Protein AF-A0A182MM08-F1 (afdb_monomer_lite)

Radius of gyration: 37.3 Å; chains: 1; bounding box: 111×49×98 Å

InterPro domains:
  IPR006769 Calcium uniporter protein, C-terminal [PF04678] (20-169)
  IPR039055 MCU family [PTHR13462] (3-186)

pLDDT: mean 74.37, std 12.01, range [38.47, 91.56]

Foldseek 3Di:
DDDPHDDDDDDDDDDPDDDPVNVVVVVVVVVVVVVVCVVVVVLVVLVVVLVVLVVLLVVLVVVLVVVVVLVVVVVVVVVVVVVVVVVVLVVVVVVVVVVLVVCCPPPDDPVVVVVVVVCVVVVNVVVVVVCCVVVVPDDDDPVVVVVVVVVVVVVSCVVVVHDVVSSVVSVVSSVLSVVVSCQSPPPVDVSHDRPDRPPPPDPPVNVVVVVVVVVVVVVVVVVVVVVVVVVVPPPDD

Sequence (237 aa):
LHLNDRQYYVKPPKREKITSEEITRLGDVQALVAQLYEALHVGEHQIQKERELNGKLEQLNEKLGPLEAKKNELDQKAARKTNALTWVGLGLMSVQFGVLARLTWWEYSWDIMEPVTYFVTYGTAMAAYAYFVLTKQEYLLPDVKDRQHLITLHKAAKKAGVNLAEYNDIKRQIAEIEHDLRRLRDPLYMHLPAPPPKTKTFSASEIAFAKKQQHKAQQLEMQTVVDSAGGTLKSKH

Organism: NCBI:txid139723

Structure (mmCIF, N/CA/C/O backbone):
data_AF-A0A182MM08-F1
#
_entry.id   AF-A0A182MM08-F1
#
loop_
_atom_site.group_PDB
_atom_site.id
_atom_site.type_symbol
_atom_site.label_atom_id
_atom_site.label_alt_id
_atom_site.label_comp_id
_atom_site.label_asym_id
_atom_site.label_entity_id
_atom_site.label_seq_id
_atom_site.pdbx_PDB_ins_code
_atom_site.Cartn_x
_atom_site.Cartn_y
_atom_site.Cartn_z
_atom_site.occupancy
_atom_site.B_iso_or_equiv
_atom_site.auth_seq_id
_atom_site.auth_comp_id
_atom_site.auth_asym_id
_atom_site.auth_atom_id
_atom_site.pdbx_PDB_model_num
ATOM 1 N N . LEU A 1 1 ? -14.675 26.595 52.981 1.00 72.50 1 LEU A N 1
ATOM 2 C CA . LEU A 1 1 ? -13.332 26.071 52.641 1.00 72.50 1 LEU A CA 1
ATOM 3 C C . LEU A 1 1 ? -12.361 26.528 53.720 1.00 72.50 1 LEU A C 1
ATOM 5 O O . LEU A 1 1 ? -12.383 27.712 54.036 1.00 72.50 1 LEU A O 1
ATOM 9 N N . HIS A 1 2 ? -11.563 25.624 54.284 1.00 77.88 2 HIS A N 1
ATOM 10 C CA . HIS A 1 2 ? -10.472 25.976 55.198 1.00 77.88 2 HIS A CA 1
ATOM 11 C C . HIS A 1 2 ? -9.146 25.804 54.464 1.00 77.88 2 HIS A C 1
ATOM 13 O O . HIS A 1 2 ? -8.893 24.726 53.930 1.00 77.88 2 HIS A O 1
ATOM 19 N N . LEU A 1 3 ? -8.334 26.859 54.410 1.00 72.56 3 LEU A N 1
ATOM 20 C CA . LEU A 1 3 ? -6.997 26.815 53.819 1.00 72.56 3 LEU A CA 1
ATOM 21 C C . LEU A 1 3 ? -6.026 27.558 54.739 1.00 72.56 3 LEU A C 1
ATOM 23 O O . LEU A 1 3 ? -6.279 28.724 55.040 1.00 72.56 3 LEU A O 1
ATOM 27 N N . ASN A 1 4 ? -4.949 26.882 55.163 1.00 62.38 4 ASN A N 1
ATOM 28 C CA . ASN A 1 4 ? -3.834 27.424 55.960 1.00 62.38 4 ASN A CA 1
ATOM 29 C C . ASN A 1 4 ? -4.287 28.415 57.054 1.00 62.38 4 ASN A C 1
ATOM 31 O O . ASN A 1 4 ? -3.865 29.567 57.066 1.00 62.38 4 ASN A O 1
ATOM 35 N N . ASP A 1 5 ? -5.211 27.971 57.914 1.00 78.44 5 ASP A N 1
ATOM 36 C CA . ASP A 1 5 ? -5.778 28.710 59.058 1.00 78.44 5 ASP A CA 1
ATOM 37 C C . ASP A 1 5 ? -6.762 29.857 58.754 1.00 78.44 5 ASP A C 1
ATOM 39 O O . ASP A 1 5 ? -7.165 30.593 59.657 1.00 78.44 5 ASP A O 1
ATOM 43 N N . ARG A 1 6 ? -7.243 29.995 57.508 1.00 65.38 6 ARG A N 1
ATOM 44 C CA . ARG A 1 6 ? -8.339 30.918 57.152 1.00 65.38 6 ARG A CA 1
ATOM 45 C C . ARG A 1 6 ? -9.609 30.182 56.731 1.00 65.38 6 ARG A C 1
ATOM 47 O O . ARG A 1 6 ? -9.599 29.337 55.831 1.00 65.38 6 ARG A O 1
ATOM 54 N N . GLN A 1 7 ? -10.726 30.551 57.359 1.00 84.62 7 GLN A N 1
ATOM 55 C CA . GLN A 1 7 ? -12.054 30.037 57.033 1.00 84.62 7 GLN A CA 1
ATOM 56 C C . GLN A 1 7 ? -12.739 30.935 55.999 1.00 84.62 7 GLN A C 1
ATOM 58 O O . GLN A 1 7 ? -13.179 32.043 56.298 1.00 84.62 7 GLN A O 1
ATOM 63 N N . TYR A 1 8 ? -12.866 30.440 54.770 1.00 81.25 8 TYR A N 1
ATOM 64 C CA . TYR A 1 8 ? -13.591 31.118 53.699 1.00 81.25 8 TYR A CA 1
ATOM 65 C C . TYR A 1 8 ? -15.035 30.612 53.638 1.00 81.25 8 TYR A C 1
ATOM 67 O O . TYR A 1 8 ? -15.287 29.427 53.365 1.00 81.25 8 TYR A O 1
ATOM 75 N N . TYR A 1 9 ? -15.987 31.521 53.865 1.00 83.00 9 TYR A N 1
ATOM 76 C CA . TYR A 1 9 ? -17.416 31.259 53.704 1.00 83.00 9 TYR A CA 1
ATOM 77 C C . TYR A 1 9 ? -17.817 31.449 52.238 1.00 83.00 9 TYR A C 1
ATOM 79 O O . TYR A 1 9 ? -18.093 32.555 51.777 1.00 83.00 9 TYR A O 1
ATOM 87 N N . VAL A 1 10 ? -17.807 30.355 51.481 1.00 84.62 10 VAL A N 1
ATOM 88 C CA . VAL A 1 10 ? -18.198 30.354 50.069 1.00 84.62 10 VAL A CA 1
ATOM 89 C C . VAL A 1 10 ? -19.711 30.157 49.996 1.00 84.62 10 VAL A C 1
ATOM 91 O O . VAL A 1 10 ? -20.210 29.115 50.415 1.00 84.62 10 VAL A O 1
ATOM 94 N N . LYS A 1 11 ? -20.446 31.147 49.474 1.00 79.94 11 LYS A N 1
ATOM 95 C CA . LYS A 1 11 ? -21.871 31.004 49.140 1.00 79.94 11 LYS A CA 1
ATOM 96 C C . LYS A 1 11 ? -21.988 30.464 47.711 1.00 79.94 11 LYS A C 1
ATOM 98 O O . LYS A 1 11 ? -21.703 31.217 46.780 1.00 79.94 11 LYS A O 1
ATOM 103 N N . PRO A 1 12 ? -22.374 29.195 47.505 1.00 81.56 12 PRO A N 1
ATOM 104 C CA . PRO A 1 12 ? -22.558 28.671 46.160 1.00 81.56 12 PRO A CA 1
ATOM 105 C C . PRO A 1 12 ? -23.719 29.388 45.441 1.00 81.56 12 PRO A C 1
ATOM 107 O O . PRO A 1 12 ? -24.690 29.792 46.091 1.00 81.56 12 PRO A O 1
ATOM 110 N N . PRO A 1 13 ? -23.640 29.555 44.107 1.00 83.06 13 PRO A N 1
ATOM 111 C CA . PRO A 1 13 ? -24.717 30.142 43.315 1.00 83.06 13 PRO A CA 1
ATOM 112 C C . PRO A 1 13 ? -25.987 29.284 43.403 1.00 83.06 13 PRO A C 1
ATOM 114 O O . PRO A 1 13 ? -25.920 28.054 43.472 1.00 83.06 13 PRO A O 1
ATOM 117 N N . LYS A 1 14 ? -27.156 29.936 43.404 1.00 73.69 14 LYS A N 1
ATOM 118 C CA . LYS A 1 14 ? -28.458 29.258 43.476 1.00 73.69 14 LYS A CA 1
ATOM 119 C C . LYS A 1 14 ? -28.681 28.459 42.188 1.00 73.69 14 LYS A C 1
ATOM 121 O O . LYS A 1 14 ? -28.888 29.049 41.135 1.00 73.69 14 LYS A O 1
ATOM 126 N N . ARG A 1 15 ? -28.618 27.130 42.280 1.00 70.81 15 ARG A N 1
ATOM 127 C CA . ARG A 1 15 ? -29.019 26.211 41.204 1.00 70.81 15 ARG A CA 1
ATOM 128 C C . ARG A 1 15 ? -30.547 26.104 41.179 1.00 70.81 15 ARG A C 1
ATOM 130 O O . ARG A 1 15 ? -31.172 26.216 42.237 1.00 70.81 15 ARG A O 1
ATOM 137 N N . GLU A 1 16 ? -31.138 25.906 40.002 1.00 75.38 16 GLU A N 1
ATOM 138 C CA . GLU A 1 16 ? -32.555 25.544 39.888 1.00 75.38 16 GLU A CA 1
ATOM 139 C C . GLU A 1 16 ? -32.840 24.324 40.770 1.00 75.38 16 GLU A C 1
ATOM 141 O O . GLU A 1 16 ? -32.056 23.374 40.828 1.00 75.38 16 GLU A O 1
ATOM 146 N N . LYS A 1 17 ? -33.926 24.393 41.540 1.00 67.25 17 LYS A N 1
ATOM 147 C CA . LYS A 1 17 ? -34.274 23.353 42.502 1.00 67.25 17 LYS A CA 1
ATOM 148 C C . LYS A 1 17 ? -35.053 22.269 41.772 1.00 67.25 17 LYS A C 1
ATOM 150 O O . LYS A 1 17 ? -36.265 22.377 41.637 1.00 67.25 17 LYS A O 1
ATOM 155 N N . ILE A 1 18 ? -34.346 21.239 41.325 1.00 72.12 18 ILE A N 1
ATOM 156 C CA . ILE A 1 18 ? -34.965 19.943 41.040 1.00 72.12 18 ILE A CA 1
ATOM 157 C C . ILE A 1 18 ? -35.633 19.485 42.343 1.00 72.12 18 ILE A C 1
ATOM 159 O O . ILE A 1 18 ? -35.052 19.645 43.427 1.00 72.12 18 ILE A O 1
ATOM 163 N N . THR A 1 19 ? -36.873 19.008 42.269 1.00 78.38 19 THR A N 1
ATOM 164 C CA . THR A 1 19 ? -37.620 18.618 43.470 1.00 78.38 19 THR A CA 1
ATOM 165 C C . THR A 1 19 ? -36.948 17.413 44.134 1.00 78.38 19 THR A C 1
ATOM 167 O O . THR A 1 19 ? -36.358 16.566 43.466 1.00 78.38 19 THR A O 1
ATOM 170 N N . SER A 1 20 ? -36.999 17.316 45.465 1.00 76.75 20 SER A N 1
ATOM 171 C CA . SER A 1 20 ? -36.364 16.205 46.192 1.00 76.75 20 SER A CA 1
ATOM 172 C C . SER A 1 20 ? -36.883 14.838 45.742 1.00 76.75 20 SER A C 1
ATOM 174 O O . SER A 1 20 ? -36.115 13.886 45.691 1.00 76.75 20 SER A O 1
ATOM 176 N N . GLU A 1 21 ? -38.158 14.759 45.357 1.00 80.12 21 GLU A N 1
ATOM 177 C C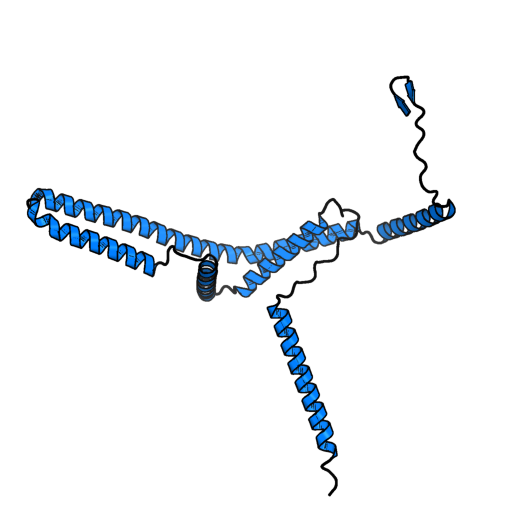A . GLU A 1 21 ? -38.776 13.541 44.825 1.00 80.12 21 GLU A CA 1
ATOM 178 C C . GLU A 1 21 ? -38.206 13.140 43.458 1.00 80.12 21 GLU A C 1
ATOM 180 O O . GLU A 1 21 ? -37.940 11.961 43.225 1.00 80.12 21 GLU A O 1
ATOM 185 N N . GLU A 1 22 ? -37.968 14.100 42.559 1.00 81.56 22 GLU A N 1
ATOM 186 C CA . GLU A 1 22 ? -37.311 13.843 41.270 1.00 81.56 22 GLU A CA 1
ATOM 187 C C . GLU A 1 22 ? -35.870 13.362 41.462 1.00 81.56 22 GLU A C 1
ATOM 189 O O . GLU A 1 22 ? -35.433 12.453 40.758 1.00 81.56 22 GLU A O 1
ATOM 194 N N . ILE A 1 23 ? -35.150 13.912 42.448 1.00 83.62 23 ILE A N 1
ATOM 195 C CA . ILE A 1 23 ? -33.787 13.477 42.791 1.00 83.62 23 ILE A CA 1
ATOM 196 C C . ILE A 1 23 ? -33.790 12.020 43.272 1.00 83.62 23 ILE A C 1
ATOM 198 O O . ILE A 1 23 ? -32.948 11.237 42.834 1.00 83.62 23 ILE A O 1
ATOM 202 N N . THR A 1 24 ? -34.740 11.636 44.131 1.00 83.56 24 THR A N 1
ATOM 203 C CA . THR A 1 24 ? -34.860 10.249 44.609 1.00 83.56 24 THR A CA 1
ATOM 204 C C . THR A 1 24 ? -35.198 9.292 43.466 1.00 83.56 24 THR A C 1
ATOM 206 O O . THR A 1 24 ? -34.508 8.292 43.294 1.00 83.56 24 THR A O 1
ATOM 209 N N . ARG A 1 25 ? -36.171 9.639 42.610 1.00 86.88 25 ARG A N 1
ATOM 210 C CA . ARG A 1 25 ? -36.537 8.816 41.441 1.00 86.88 25 ARG A CA 1
ATOM 211 C C . ARG A 1 25 ? -35.375 8.631 40.465 1.00 86.88 25 ARG A C 1
ATOM 213 O O . ARG A 1 25 ? -35.179 7.535 39.948 1.00 86.88 25 ARG A O 1
ATOM 220 N N . LEU A 1 26 ? -34.599 9.685 40.209 1.00 87.69 26 LEU A N 1
ATOM 221 C CA . LEU A 1 26 ? -33.400 9.610 39.368 1.00 87.69 26 LEU A CA 1
ATOM 222 C C . LEU A 1 26 ? -32.324 8.713 39.994 1.00 87.69 26 LEU A C 1
ATOM 224 O O . LEU A 1 26 ? -31.683 7.948 39.274 1.00 87.69 26 LEU A O 1
ATOM 228 N N . GLY A 1 27 ? -32.157 8.772 41.318 1.00 88.62 27 GLY A N 1
ATOM 229 C CA . GLY A 1 27 ? -31.256 7.889 42.061 1.00 88.62 27 GLY A CA 1
ATOM 230 C C . GLY A 1 27 ? -31.642 6.415 41.938 1.00 88.62 27 GLY A C 1
ATOM 231 O O . GLY A 1 27 ? -30.781 5.582 41.657 1.00 88.62 27 GLY A O 1
ATOM 232 N N . ASP A 1 28 ? -32.935 6.102 42.051 1.00 90.50 28 ASP A N 1
ATOM 233 C CA . ASP A 1 28 ? -33.448 4.734 41.900 1.00 90.50 28 ASP A CA 1
ATOM 234 C C . ASP A 1 28 ? -33.237 4.203 40.473 1.00 90.50 28 ASP A C 1
ATOM 236 O O . ASP A 1 28 ? -32.794 3.068 40.284 1.00 90.50 28 ASP A O 1
ATOM 240 N N . VAL A 1 29 ? -33.481 5.037 39.453 1.00 91.56 29 VAL A N 1
ATOM 241 C CA . VAL A 1 29 ? -33.194 4.693 38.048 1.00 91.56 29 VAL A CA 1
ATOM 242 C C . VAL A 1 29 ? -31.700 4.440 37.847 1.00 91.56 29 VAL A C 1
ATOM 244 O O . VAL A 1 29 ? -31.323 3.470 37.190 1.00 91.56 29 VAL A O 1
ATOM 247 N N . GLN A 1 30 ? -30.836 5.273 38.427 1.00 87.75 30 GLN A N 1
ATOM 248 C CA . GLN A 1 30 ? -29.389 5.104 38.332 1.00 87.75 30 GLN A CA 1
ATOM 249 C C . GLN A 1 30 ? -28.921 3.803 39.003 1.00 87.75 30 GLN A C 1
ATOM 251 O O . GLN A 1 30 ? -28.083 3.098 38.438 1.00 87.75 30 GLN A O 1
ATOM 256 N N . ALA A 1 31 ? -29.483 3.457 40.163 1.00 88.38 31 ALA A N 1
ATOM 257 C CA . ALA A 1 31 ? -29.190 2.207 40.859 1.00 88.38 31 ALA A CA 1
ATOM 258 C C . ALA A 1 31 ? -29.654 0.982 40.055 1.00 88.38 31 ALA A C 1
ATOM 260 O O . ALA A 1 31 ? -28.893 0.026 39.911 1.00 88.38 31 ALA A O 1
ATOM 261 N N . LEU A 1 32 ? -30.851 1.035 39.460 1.00 89.56 32 LEU A N 1
ATOM 262 C CA . LEU A 1 32 ? -31.366 -0.031 38.598 1.00 89.56 32 LEU A CA 1
ATOM 263 C C . LEU A 1 32 ? -30.476 -0.235 37.362 1.00 89.56 32 LEU A C 1
ATOM 265 O O . LEU A 1 32 ? -30.159 -1.368 37.009 1.00 89.56 32 LEU A O 1
ATOM 269 N N . VAL A 1 33 ? -30.040 0.853 36.716 1.00 84.94 33 VAL A N 1
ATOM 270 C CA . VAL A 1 33 ? -29.132 0.796 35.556 1.00 84.94 33 VAL A CA 1
ATOM 271 C C . VAL A 1 33 ? -27.766 0.234 35.951 1.00 84.94 33 VAL A C 1
ATOM 273 O O . VAL A 1 33 ? -27.224 -0.586 35.213 1.00 84.94 33 VAL A O 1
ATOM 276 N N . ALA A 1 34 ? -27.224 0.621 37.109 1.00 81.00 34 ALA A N 1
ATOM 277 C CA . ALA A 1 34 ? -25.966 0.077 37.619 1.00 81.00 34 ALA A CA 1
ATOM 278 C C . ALA A 1 34 ? -26.077 -1.427 37.917 1.00 81.00 34 ALA A C 1
ATOM 280 O O . ALA A 1 34 ? -25.227 -2.202 37.484 1.00 81.00 34 ALA A O 1
ATOM 281 N N . GLN A 1 35 ? -27.166 -1.851 38.563 1.00 83.88 35 GLN A N 1
ATOM 282 C CA . GLN A 1 35 ? -27.439 -3.260 38.840 1.00 83.88 35 GLN A CA 1
ATOM 283 C C . GLN A 1 35 ? -27.615 -4.067 37.549 1.00 83.88 35 GLN A C 1
ATOM 285 O O . GLN A 1 35 ? -27.128 -5.192 37.448 1.00 83.88 35 GLN A O 1
ATOM 290 N N . LEU A 1 36 ? -28.269 -3.491 36.535 1.00 81.75 36 LEU A N 1
ATOM 291 C CA . LEU A 1 36 ? -28.394 -4.118 35.224 1.00 81.75 36 LEU A CA 1
ATOM 292 C C . LEU A 1 36 ? -27.033 -4.214 34.523 1.00 81.75 36 LEU A C 1
ATOM 294 O O . LEU A 1 36 ? -26.745 -5.246 33.935 1.00 81.75 36 LEU A O 1
ATOM 298 N N . TYR A 1 37 ? -26.190 -3.179 34.599 1.00 74.38 37 TYR A N 1
ATOM 299 C CA . TYR A 1 37 ? -24.838 -3.165 34.023 1.00 74.38 37 TYR A CA 1
ATOM 300 C C . TYR A 1 37 ? -23.934 -4.239 34.645 1.00 74.38 37 TYR A C 1
ATOM 302 O O . TYR A 1 37 ? -23.180 -4.905 33.931 1.00 74.38 37 TYR A O 1
ATOM 310 N N . GLU A 1 38 ? -24.048 -4.432 35.959 1.00 77.38 38 GLU A N 1
ATOM 311 C CA . GLU A 1 38 ? -23.348 -5.478 36.706 1.00 77.38 38 GLU A CA 1
ATOM 312 C C . GLU A 1 38 ? -23.890 -6.871 36.356 1.00 77.38 38 GLU A C 1
ATOM 314 O O . GLU A 1 38 ? -23.118 -7.765 36.014 1.00 77.38 38 GLU A O 1
ATOM 319 N N . ALA A 1 39 ? -25.216 -7.038 36.304 1.00 78.38 39 ALA A N 1
ATOM 320 C CA . ALA A 1 39 ? -25.843 -8.294 35.894 1.00 78.38 39 ALA A CA 1
ATOM 321 C C . ALA A 1 39 ? -25.503 -8.680 34.441 1.00 78.38 39 ALA A C 1
ATOM 323 O O . ALA A 1 39 ? -25.236 -9.851 34.157 1.00 78.38 39 ALA A O 1
ATOM 324 N N . LEU A 1 40 ? -25.462 -7.707 33.522 1.00 73.19 40 LEU A N 1
ATOM 325 C CA . LEU A 1 40 ? -25.122 -7.922 32.110 1.00 73.19 40 LEU A CA 1
ATOM 326 C C . LEU A 1 40 ? -23.615 -8.094 31.859 1.00 73.19 40 LEU A C 1
ATOM 328 O O . LEU A 1 40 ? -23.242 -8.337 30.712 1.00 73.19 40 LEU A O 1
ATOM 332 N N . HIS A 1 41 ? -22.758 -7.955 32.883 1.00 70.25 41 HIS A N 1
ATOM 333 C CA . HIS A 1 41 ? -21.296 -8.064 32.782 1.00 70.25 41 HIS A CA 1
ATOM 334 C C . HIS A 1 41 ? -20.721 -7.330 31.558 1.00 70.25 41 HIS A C 1
ATOM 336 O O . HIS A 1 41 ? -19.921 -7.874 30.792 1.00 70.25 41 HIS A O 1
ATOM 342 N N . VAL A 1 42 ? -21.139 -6.078 31.342 1.00 70.44 42 VAL A N 1
ATOM 343 C CA . VAL A 1 42 ? -20.806 -5.330 30.115 1.00 70.44 42 VAL A CA 1
ATOM 344 C C . VAL A 1 42 ? -19.290 -5.227 29.898 1.00 70.44 42 VAL A C 1
ATOM 346 O O . VAL A 1 42 ? -18.834 -5.309 28.760 1.00 70.44 42 VAL A O 1
ATOM 349 N N . GLY A 1 43 ? -18.504 -5.126 30.976 1.00 70.81 43 GLY A N 1
ATOM 350 C CA . GLY A 1 43 ? -17.038 -5.125 30.915 1.00 70.81 43 GLY A CA 1
ATOM 351 C C . GLY A 1 43 ? -16.443 -6.440 30.398 1.00 70.81 43 GLY A C 1
ATOM 352 O O . GLY A 1 43 ? -15.638 -6.419 29.471 1.00 70.81 43 GLY A O 1
ATOM 353 N N . GLU A 1 44 ? -16.884 -7.587 30.923 1.00 76.38 44 GLU A N 1
ATOM 354 C CA . GLU A 1 44 ? -16.447 -8.909 30.438 1.00 76.38 44 GLU A CA 1
ATOM 355 C C . GLU A 1 44 ? -16.854 -9.122 28.978 1.00 76.38 44 GLU A C 1
ATOM 357 O O . GLU A 1 44 ? -16.058 -9.589 28.163 1.00 76.38 44 GLU A O 1
ATOM 362 N N . HIS A 1 45 ? -18.066 -8.699 28.604 1.00 76.94 45 HIS A N 1
ATOM 363 C CA . HIS A 1 45 ? -18.520 -8.781 27.219 1.00 76.94 45 HIS A CA 1
ATOM 364 C C . HIS A 1 45 ? -17.666 -7.919 26.275 1.00 76.94 45 HIS A C 1
ATOM 366 O O . HIS A 1 45 ? -17.342 -8.357 25.169 1.00 76.94 45 HIS A O 1
ATOM 372 N N . GLN A 1 46 ? -17.265 -6.714 26.699 1.00 74.75 46 GLN A N 1
ATOM 373 C CA . GLN A 1 46 ? -16.357 -5.862 25.925 1.00 74.75 46 GLN A CA 1
ATOM 374 C C . GLN A 1 46 ? -14.977 -6.506 25.758 1.00 74.75 46 GLN A C 1
ATOM 376 O O . GLN A 1 46 ? -14.480 -6.561 24.634 1.00 74.75 46 GLN A O 1
ATOM 381 N N . ILE A 1 47 ? -14.401 -7.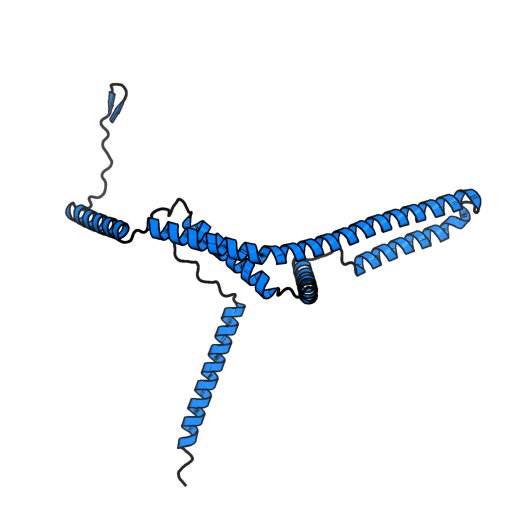058 26.830 1.00 82.00 47 ILE A N 1
ATOM 382 C CA . ILE A 1 47 ? -13.099 -7.745 26.792 1.00 82.00 47 ILE A CA 1
ATOM 383 C C . ILE A 1 47 ? -13.162 -8.972 25.877 1.00 82.00 47 ILE A C 1
ATOM 385 O O . ILE A 1 47 ? -12.262 -9.204 25.066 1.00 82.00 47 ILE A O 1
ATOM 389 N N . GLN A 1 48 ? -14.229 -9.763 25.974 1.00 84.38 48 GLN A N 1
ATOM 390 C CA . GLN A 1 48 ? -14.396 -10.955 25.151 1.00 84.38 48 GLN A CA 1
ATOM 391 C C . GLN A 1 48 ? -14.580 -10.603 23.674 1.00 84.38 48 GLN A C 1
ATOM 393 O O . GLN A 1 48 ? -13.981 -11.246 22.809 1.00 84.38 48 GLN A O 1
ATOM 398 N N . LYS A 1 49 ? -15.334 -9.540 23.384 1.00 83.88 49 LYS A N 1
ATOM 399 C CA . LYS A 1 49 ? -15.496 -9.014 22.029 1.00 83.88 49 LYS A CA 1
ATOM 400 C C . LYS A 1 49 ? -14.180 -8.470 21.476 1.00 83.88 49 LYS A C 1
ATOM 402 O O . LYS A 1 49 ? -13.837 -8.777 20.340 1.00 83.88 49 LYS A O 1
ATOM 407 N N . GLU A 1 50 ? -13.407 -7.732 22.268 1.00 84.69 50 GLU A N 1
ATOM 408 C CA . GLU A 1 50 ? -12.073 -7.266 21.873 1.00 84.69 50 GLU A CA 1
ATOM 409 C C . GLU A 1 50 ? -11.145 -8.441 21.539 1.00 84.69 50 GLU A C 1
ATOM 411 O O . GLU A 1 50 ? -10.498 -8.438 20.491 1.00 84.69 50 GLU A O 1
ATOM 416 N N . ARG A 1 51 ? -11.127 -9.484 22.381 1.00 88.31 51 ARG A N 1
ATOM 417 C CA . ARG A 1 51 ? -10.357 -10.712 22.123 1.00 88.31 51 ARG A CA 1
ATOM 418 C C . ARG A 1 51 ? -10.793 -11.408 20.838 1.00 88.31 51 ARG A C 1
ATOM 420 O O . ARG A 1 51 ? -9.938 -11.840 20.070 1.00 88.31 51 ARG A O 1
ATOM 427 N N . GLU A 1 52 ? -12.095 -11.500 20.583 1.00 89.69 52 GLU A N 1
ATOM 428 C CA . GLU A 1 52 ? -12.626 -12.082 19.349 1.00 89.69 52 GLU A CA 1
ATOM 429 C C . GLU A 1 52 ? -12.207 -11.270 18.113 1.00 89.69 52 GLU A C 1
ATOM 431 O O . GLU A 1 52 ? -11.758 -11.849 17.121 1.00 89.69 52 GLU A O 1
ATOM 436 N N . LEU A 1 53 ? -12.314 -9.935 18.164 1.00 86.56 53 LEU A N 1
ATOM 437 C CA . LEU A 1 53 ? -11.878 -9.056 17.074 1.00 86.56 53 LEU A CA 1
ATOM 438 C C . LEU A 1 53 ? -10.367 -9.167 16.834 1.00 86.56 53 LEU A C 1
ATOM 440 O O . LEU A 1 53 ? -9.954 -9.305 15.683 1.00 86.56 53 LEU A O 1
ATOM 444 N N . ASN A 1 54 ? -9.554 -9.167 17.892 1.00 88.38 54 ASN A N 1
ATOM 445 C CA . ASN A 1 54 ? -8.105 -9.350 17.787 1.00 88.38 54 ASN A CA 1
ATOM 446 C C . ASN A 1 54 ? -7.749 -10.719 17.189 1.00 88.38 54 ASN A C 1
ATOM 448 O O . ASN A 1 54 ? -6.914 -10.785 16.290 1.00 88.38 54 ASN A O 1
ATOM 452 N N . GLY A 1 55 ? -8.427 -11.793 17.605 1.00 90.94 55 GLY A N 1
ATOM 453 C CA . GLY A 1 55 ? -8.212 -13.126 17.036 1.00 90.94 55 GLY A CA 1
ATOM 454 C C . GLY A 1 55 ? -8.570 -13.200 15.547 1.00 90.94 55 GLY A C 1
ATOM 455 O O . GLY A 1 55 ? -7.833 -13.787 14.756 1.00 90.94 55 GLY A O 1
ATOM 456 N N . LYS A 1 56 ? -9.666 -12.554 15.126 1.00 89.50 56 LYS A N 1
ATOM 457 C CA . LYS A 1 56 ? -10.022 -12.444 13.698 1.00 89.50 56 LYS A CA 1
ATOM 458 C C . LYS A 1 56 ? -8.991 -11.632 12.915 1.00 89.50 56 LYS A C 1
ATOM 460 O O . LYS A 1 56 ? -8.652 -12.011 11.795 1.00 89.50 56 LYS A O 1
ATOM 465 N N . LEU A 1 57 ? -8.497 -10.537 13.491 1.00 88.62 57 LEU A N 1
ATOM 466 C CA . LEU A 1 57 ? -7.476 -9.688 12.877 1.00 88.62 57 LEU A CA 1
ATOM 467 C C . LEU A 1 57 ? -6.171 -10.457 12.656 1.00 88.62 57 LEU A C 1
ATOM 469 O O . LEU A 1 57 ? -5.581 -10.354 11.583 1.00 88.62 57 LEU A O 1
ATOM 473 N N . GLU A 1 58 ? -5.757 -11.266 13.628 1.00 89.25 58 GLU A N 1
ATOM 474 C CA . GLU A 1 58 ? -4.569 -12.113 13.521 1.00 89.25 58 GLU A CA 1
ATOM 475 C C . GLU A 1 58 ? -4.711 -13.155 12.400 1.00 89.25 58 GLU A C 1
ATOM 477 O O . GLU A 1 58 ? -3.854 -13.227 11.521 1.00 89.25 58 GLU A O 1
ATOM 482 N N . GLN A 1 59 ? -5.846 -13.863 12.334 1.00 90.12 59 GLN A N 1
ATOM 483 C CA . GLN A 1 59 ? -6.136 -14.818 11.251 1.00 90.12 59 GLN A CA 1
ATOM 484 C C . GLN A 1 59 ? -6.167 -14.161 9.862 1.00 90.12 59 GLN A C 1
ATOM 486 O O . GLN A 1 59 ? -5.719 -14.745 8.871 1.00 90.12 59 GLN A O 1
ATOM 491 N N . LEU A 1 60 ? -6.726 -12.951 9.759 1.00 87.12 60 LEU A N 1
ATOM 492 C CA . LEU A 1 60 ? -6.760 -12.187 8.509 1.00 87.12 60 LEU A CA 1
ATOM 493 C C . LEU A 1 60 ? -5.359 -11.718 8.100 1.00 87.12 60 LEU A C 1
ATOM 495 O O . LEU A 1 60 ? -5.015 -11.815 6.922 1.00 87.12 60 LEU A O 1
ATOM 499 N N . ASN A 1 61 ? -4.538 -11.267 9.051 1.00 85.88 61 ASN A N 1
ATOM 500 C CA . ASN A 1 61 ? -3.147 -10.887 8.799 1.00 85.88 61 ASN A CA 1
ATOM 501 C C . ASN A 1 61 ? -2.287 -12.081 8.373 1.00 85.88 61 ASN A C 1
ATOM 503 O O . ASN A 1 61 ? -1.485 -11.950 7.447 1.00 85.88 61 ASN A O 1
ATOM 507 N N . GLU A 1 62 ? -2.484 -13.253 8.975 1.00 87.56 62 GLU A N 1
ATOM 508 C CA . GLU A 1 62 ? -1.780 -14.477 8.582 1.00 87.56 62 GLU A CA 1
ATOM 509 C C . GLU A 1 62 ? -2.093 -14.855 7.126 1.00 87.56 62 GLU A C 1
ATOM 511 O O . GLU A 1 62 ? -1.189 -15.147 6.341 1.00 87.56 62 GLU A O 1
ATOM 516 N N . LYS A 1 63 ? -3.366 -14.748 6.719 1.00 82.31 63 LYS A N 1
ATOM 517 C CA . LYS A 1 63 ? -3.780 -14.940 5.319 1.00 82.31 63 LYS A CA 1
ATOM 518 C C . LYS A 1 63 ? -3.243 -13.857 4.383 1.00 82.31 63 LYS A C 1
ATOM 520 O O . LYS A 1 63 ? -2.978 -14.143 3.217 1.00 82.31 63 LYS A O 1
ATOM 525 N N . LEU A 1 64 ? -3.073 -12.627 4.866 1.00 82.44 64 LEU A N 1
ATOM 526 C CA . LEU A 1 64 ? -2.555 -11.506 4.080 1.00 82.44 64 LEU A CA 1
ATOM 527 C C . LEU A 1 64 ? -1.045 -11.628 3.812 1.00 82.44 64 LEU A C 1
ATOM 529 O O . LEU A 1 64 ? -0.587 -11.282 2.718 1.00 82.44 64 LEU A O 1
ATOM 533 N N . GLY A 1 65 ? -0.290 -12.173 4.770 1.00 81.06 65 GLY A N 1
ATOM 534 C CA . GLY A 1 65 ? 1.161 -12.369 4.707 1.00 81.06 65 GLY A CA 1
ATOM 535 C C . GLY A 1 65 ? 1.685 -12.954 3.384 1.00 81.06 65 GLY A C 1
ATOM 536 O O . GLY A 1 65 ? 2.508 -12.307 2.728 1.00 81.06 65 GLY A O 1
ATOM 537 N N . PRO A 1 66 ? 1.211 -14.127 2.914 1.00 80.00 66 PRO A N 1
ATOM 538 C CA . PRO A 1 66 ? 1.692 -14.719 1.663 1.00 80.00 66 PRO A CA 1
ATOM 539 C C . PRO A 1 66 ? 1.367 -13.874 0.421 1.00 80.00 66 PRO A C 1
ATOM 541 O O . PRO A 1 66 ? 2.125 -13.890 -0.554 1.00 80.00 66 PRO A O 1
ATOM 544 N N . LEU A 1 67 ? 0.264 -13.117 0.434 1.00 74.69 67 LEU A N 1
ATOM 545 C CA . LEU A 1 67 ? -0.108 -12.238 -0.677 1.00 74.69 67 LEU A CA 1
ATOM 546 C C . LEU A 1 67 ? 0.774 -10.984 -0.716 1.00 74.69 67 LEU A C 1
ATOM 548 O O . LEU A 1 67 ? 1.206 -10.572 -1.797 1.00 74.69 67 LEU A O 1
ATOM 552 N N . GLU A 1 68 ? 1.098 -10.406 0.442 1.00 79.81 68 GLU A N 1
ATOM 553 C CA . GLU A 1 68 ? 2.032 -9.279 0.526 1.00 79.81 68 GLU A CA 1
ATOM 554 C C . GLU A 1 68 ? 3.470 -9.689 0.208 1.00 79.81 68 GLU A C 1
ATOM 556 O O . GLU A 1 68 ? 4.162 -8.947 -0.491 1.00 79.81 68 GLU A O 1
ATOM 561 N N . ALA A 1 69 ? 3.895 -10.892 0.599 1.00 82.69 69 ALA A N 1
ATOM 562 C CA . ALA A 1 69 ? 5.194 -11.438 0.214 1.00 82.69 69 ALA A CA 1
ATOM 563 C C . ALA A 1 69 ? 5.338 -11.538 -1.316 1.00 82.69 69 ALA A C 1
ATOM 565 O O . ALA A 1 69 ? 6.322 -11.050 -1.879 1.00 82.69 69 ALA A O 1
ATOM 566 N N . LYS A 1 70 ? 4.324 -12.078 -2.012 1.00 76.50 70 LYS A N 1
ATOM 567 C CA . LYS A 1 70 ? 4.304 -12.135 -3.487 1.00 76.50 70 LYS A CA 1
ATOM 568 C C . LYS A 1 70 ? 4.311 -10.748 -4.130 1.00 76.50 70 LYS A C 1
ATOM 570 O O . LYS A 1 70 ? 4.980 -10.549 -5.145 1.00 76.50 70 LYS A O 1
ATOM 575 N N . LYS A 1 71 ? 3.579 -9.782 -3.562 1.00 75.69 71 LYS A N 1
ATOM 576 C CA . LYS A 1 71 ? 3.596 -8.394 -4.046 1.00 75.69 71 LYS A CA 1
ATOM 577 C C . LYS A 1 71 ? 4.992 -7.786 -3.898 1.00 75.69 71 LYS A C 1
ATOM 579 O O . LYS A 1 71 ? 5.522 -7.252 -4.868 1.00 75.69 71 LYS A O 1
ATOM 584 N N . ASN A 1 72 ? 5.599 -7.922 -2.723 1.00 79.94 72 ASN A N 1
ATOM 585 C CA . ASN A 1 72 ? 6.931 -7.396 -2.444 1.00 79.94 72 ASN A CA 1
ATOM 586 C C . ASN A 1 72 ? 7.988 -8.028 -3.367 1.00 79.94 72 ASN A C 1
ATOM 588 O O . ASN A 1 72 ? 8.862 -7.338 -3.880 1.00 79.94 72 ASN A O 1
ATOM 592 N N . GLU A 1 73 ? 7.877 -9.324 -3.669 1.00 81.88 73 GLU A N 1
ATOM 593 C CA . GLU A 1 73 ? 8.754 -9.983 -4.642 1.00 81.88 73 GLU A CA 1
ATOM 594 C C . GLU A 1 73 ? 8.634 -9.362 -6.047 1.00 81.88 73 GLU A C 1
ATOM 596 O O . GLU A 1 73 ? 9.642 -9.150 -6.729 1.00 81.88 73 GLU A O 1
ATOM 601 N N . LEU A 1 74 ? 7.415 -9.039 -6.491 1.00 75.81 74 LEU A N 1
ATOM 602 C CA . LEU A 1 74 ? 7.186 -8.368 -7.774 1.00 75.81 74 LEU A CA 1
ATOM 603 C C . LEU A 1 74 ? 7.731 -6.936 -7.773 1.00 75.81 74 LEU A C 1
ATOM 605 O O . LEU A 1 74 ? 8.386 -6.546 -8.744 1.00 75.81 74 LEU A O 1
ATOM 609 N N . ASP A 1 75 ? 7.525 -6.193 -6.687 1.00 75.69 75 ASP A N 1
ATOM 610 C CA . ASP A 1 75 ? 8.046 -4.833 -6.523 1.00 75.69 75 ASP A CA 1
ATOM 611 C C . ASP A 1 75 ? 9.585 -4.833 -6.508 1.00 75.69 75 ASP A C 1
ATOM 613 O O . ASP A 1 75 ? 10.216 -4.038 -7.208 1.00 75.69 75 ASP A O 1
ATOM 617 N N . GLN A 1 76 ? 10.218 -5.798 -5.833 1.00 79.44 76 GLN A N 1
ATOM 618 C CA . GLN A 1 76 ? 11.672 -5.979 -5.873 1.00 79.44 76 GLN A CA 1
ATOM 619 C C . GLN A 1 76 ? 12.177 -6.348 -7.269 1.00 79.44 76 GLN A C 1
ATOM 621 O O . GLN A 1 76 ? 13.204 -5.827 -7.709 1.00 79.44 76 GLN A O 1
ATOM 626 N N . LYS A 1 77 ? 11.480 -7.230 -7.995 1.00 77.25 77 LYS A N 1
ATOM 627 C CA . LYS A 1 77 ? 11.840 -7.567 -9.383 1.00 77.25 77 LYS A CA 1
ATOM 628 C C . LYS A 1 77 ? 11.734 -6.348 -10.298 1.00 77.25 77 LYS A C 1
ATOM 630 O O . LYS A 1 77 ? 12.593 -6.179 -11.164 1.00 77.25 77 LYS A O 1
ATOM 635 N N . ALA A 1 78 ? 10.723 -5.503 -10.113 1.00 75.19 78 ALA A N 1
ATOM 636 C CA . ALA A 1 78 ? 10.588 -4.252 -10.852 1.00 75.19 78 ALA A CA 1
ATOM 637 C C . ALA A 1 78 ? 11.728 -3.279 -10.509 1.00 75.19 78 ALA A C 1
ATOM 639 O O . ALA A 1 78 ? 12.407 -2.800 -11.415 1.00 75.19 78 ALA A O 1
ATOM 640 N N . ALA A 1 79 ? 12.019 -3.081 -9.220 1.00 75.12 79 ALA A N 1
ATOM 641 C CA . ALA A 1 79 ? 13.098 -2.206 -8.762 1.00 75.12 79 ALA A CA 1
ATOM 642 C C . ALA A 1 79 ? 14.477 -2.647 -9.279 1.00 75.12 79 ALA A C 1
ATOM 644 O O . ALA A 1 79 ? 15.261 -1.822 -9.747 1.00 75.12 79 ALA A O 1
ATOM 645 N N . ARG A 1 80 ? 14.766 -3.957 -9.273 1.00 77.94 80 ARG A N 1
ATOM 646 C CA . ARG A 1 80 ? 16.018 -4.508 -9.824 1.00 77.94 80 ARG A CA 1
ATOM 647 C C . ARG A 1 80 ? 16.160 -4.227 -11.317 1.00 77.94 80 ARG A C 1
ATOM 649 O O . ARG A 1 80 ? 17.256 -3.893 -11.752 1.00 77.94 80 ARG A O 1
ATOM 656 N N . LYS A 1 81 ? 15.076 -4.335 -12.092 1.00 76.44 81 LYS A N 1
ATOM 657 C CA . LYS A 1 81 ? 15.088 -4.012 -13.527 1.0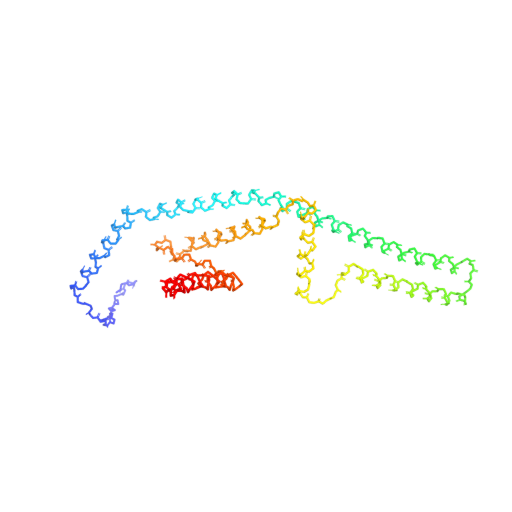0 76.44 81 LYS A CA 1
ATOM 658 C C . LYS A 1 81 ? 15.353 -2.532 -13.768 1.00 76.44 81 LYS A C 1
ATOM 660 O O . LYS A 1 81 ? 16.194 -2.218 -14.601 1.00 76.44 81 LYS A O 1
ATOM 665 N N . THR A 1 82 ? 14.693 -1.649 -13.018 1.00 78.56 82 THR A N 1
ATOM 666 C CA . THR A 1 82 ? 14.931 -0.202 -13.103 1.00 78.56 82 THR A CA 1
ATOM 667 C C . THR A 1 82 ? 16.383 0.125 -12.774 1.00 78.56 82 THR A C 1
ATOM 669 O O . THR A 1 82 ? 17.047 0.780 -13.567 1.00 78.56 82 THR A O 1
ATOM 672 N N . ASN A 1 83 ? 16.915 -0.409 -11.670 1.00 76.94 83 ASN A N 1
ATOM 673 C CA . ASN A 1 83 ? 18.309 -0.186 -11.285 1.00 76.94 83 ASN A CA 1
ATOM 674 C C . ASN A 1 83 ? 19.290 -0.728 -12.328 1.00 76.94 83 ASN A C 1
ATOM 676 O O . ASN A 1 83 ? 20.213 -0.016 -12.714 1.00 76.94 83 ASN A O 1
ATOM 680 N N . ALA A 1 84 ? 19.091 -1.959 -12.808 1.00 82.62 84 ALA A N 1
ATOM 681 C CA . ALA A 1 84 ? 19.934 -2.545 -13.847 1.00 82.62 84 ALA A CA 1
ATOM 682 C C . ALA A 1 84 ? 19.946 -1.673 -15.104 1.00 82.62 84 ALA A C 1
ATOM 684 O O . ALA A 1 84 ? 21.001 -1.444 -15.687 1.00 82.62 84 ALA A O 1
ATOM 685 N N . LEU A 1 85 ? 18.791 -1.135 -15.491 1.00 83.44 85 LEU A N 1
ATOM 686 C CA . LEU A 1 85 ? 18.717 -0.277 -16.656 1.00 83.44 85 LEU A CA 1
ATOM 687 C C . LEU A 1 85 ? 19.371 1.090 -16.434 1.00 83.44 85 LEU A C 1
ATOM 689 O O . LEU A 1 85 ? 20.048 1.577 -17.333 1.00 83.44 85 LEU A O 1
ATOM 693 N N . THR A 1 86 ? 19.240 1.681 -15.245 1.00 83.25 86 THR A N 1
ATOM 694 C CA . THR A 1 86 ? 19.975 2.903 -14.884 1.00 83.25 86 THR A CA 1
ATOM 695 C C . THR A 1 86 ? 21.486 2.690 -15.017 1.00 83.25 86 THR A C 1
ATOM 697 O O . THR A 1 86 ? 22.176 3.525 -15.600 1.00 83.25 86 THR A O 1
ATOM 700 N N . TRP A 1 87 ? 22.000 1.544 -14.557 1.00 86.62 87 TRP A N 1
ATOM 701 C CA . TRP A 1 87 ? 23.411 1.176 -14.718 1.00 86.62 87 TRP A CA 1
ATOM 702 C C . TRP A 1 87 ? 23.810 0.958 -16.182 1.00 86.62 87 TRP A C 1
ATOM 704 O O . TRP A 1 87 ? 24.878 1.408 -16.594 1.00 86.62 87 TRP A O 1
ATOM 714 N N . VAL A 1 88 ? 22.953 0.324 -16.986 1.00 89.25 88 VAL A N 1
ATOM 715 C CA . VAL A 1 88 ? 23.180 0.159 -18.433 1.00 89.25 88 VAL A CA 1
ATOM 716 C C . VAL A 1 88 ? 23.210 1.513 -19.143 1.00 89.25 88 VAL A C 1
ATOM 718 O O . VAL A 1 88 ? 24.104 1.750 -19.951 1.00 89.25 88 VAL A O 1
ATOM 721 N N . GLY A 1 89 ? 22.284 2.419 -18.818 1.00 86.38 89 GLY A N 1
ATOM 722 C CA . GLY A 1 89 ? 22.261 3.779 -19.357 1.00 86.38 89 GLY A CA 1
ATOM 723 C C . GLY A 1 89 ? 23.537 4.548 -19.020 1.00 86.38 89 GLY A C 1
ATOM 724 O O . GLY A 1 89 ? 24.139 5.153 -19.905 1.00 86.38 89 GLY A O 1
ATOM 725 N N . LEU A 1 90 ? 24.007 4.451 -17.772 1.00 86.38 90 LEU A N 1
ATOM 726 C CA . LEU A 1 90 ? 25.262 5.068 -17.339 1.00 86.38 90 LEU A CA 1
ATOM 727 C C . LEU A 1 90 ? 26.479 4.488 -18.082 1.00 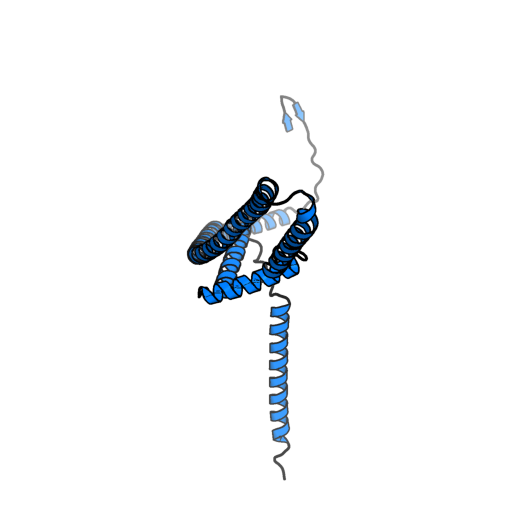86.38 90 LEU A C 1
ATOM 729 O O . LEU A 1 90 ? 27.342 5.239 -18.537 1.00 86.38 90 LEU A O 1
ATOM 733 N N . GLY A 1 91 ? 26.526 3.165 -18.259 1.00 91.31 91 GLY A N 1
ATOM 734 C CA . GLY A 1 91 ? 27.572 2.498 -19.034 1.00 91.31 91 GLY A CA 1
ATOM 735 C C . GLY A 1 91 ? 27.576 2.929 -20.501 1.00 91.31 91 GLY A C 1
ATOM 736 O O . GLY A 1 91 ? 28.631 3.237 -21.049 1.00 91.31 91 GLY A O 1
ATOM 737 N N . LEU A 1 92 ? 26.400 3.032 -21.123 1.00 87.19 92 LEU A N 1
ATOM 738 C CA . LEU A 1 92 ? 26.263 3.450 -22.518 1.00 87.19 92 LEU A CA 1
ATOM 739 C C . LEU A 1 92 ? 26.695 4.910 -22.720 1.00 87.19 92 LEU A C 1
ATOM 741 O O . LEU A 1 92 ? 27.402 5.194 -23.685 1.00 87.19 92 LEU A O 1
ATOM 745 N N . MET A 1 93 ? 26.370 5.809 -21.782 1.00 84.19 93 MET A N 1
ATOM 746 C CA . MET A 1 93 ? 26.878 7.191 -21.791 1.00 84.19 93 MET A CA 1
ATOM 747 C C . MET A 1 93 ? 28.408 7.243 -21.653 1.00 84.19 93 MET A C 1
ATOM 749 O O . MET A 1 93 ? 29.069 8.028 -22.333 1.00 84.19 93 MET A O 1
ATOM 753 N N . SER A 1 94 ? 28.992 6.387 -20.809 1.00 86.81 94 SER A N 1
ATOM 754 C CA . SER A 1 94 ? 30.448 6.306 -20.637 1.00 86.81 94 SER A CA 1
ATOM 755 C C . SER A 1 94 ? 31.152 5.779 -21.892 1.00 86.81 94 SER A C 1
ATOM 757 O O . SER A 1 94 ? 32.157 6.350 -22.315 1.00 86.81 94 SER A O 1
ATOM 759 N N . VAL A 1 95 ? 30.596 4.748 -22.539 1.00 87.44 95 VAL A N 1
ATOM 760 C CA . VAL A 1 95 ? 31.109 4.223 -23.816 1.00 87.44 95 VAL A CA 1
ATOM 761 C C . VAL A 1 95 ? 30.977 5.269 -24.921 1.00 87.44 95 VAL A C 1
ATOM 763 O O . VAL A 1 95 ? 31.936 5.479 -25.659 1.00 87.44 95 VAL A O 1
ATOM 766 N N . GLN A 1 96 ? 29.840 5.970 -25.005 1.00 82.31 96 GLN A N 1
ATOM 767 C CA . GLN A 1 96 ? 29.638 7.073 -25.949 1.00 82.31 96 GLN A CA 1
ATOM 768 C C . GLN A 1 96 ? 30.746 8.129 -25.805 1.00 82.31 96 GLN A C 1
ATOM 770 O O . GLN A 1 96 ? 31.345 8.533 -26.800 1.00 82.31 96 GLN A O 1
ATOM 775 N N . PHE A 1 97 ? 31.069 8.529 -24.573 1.00 83.31 97 PHE A N 1
ATOM 776 C CA . PHE A 1 97 ? 32.142 9.484 -24.298 1.00 83.31 97 PHE A CA 1
ATOM 777 C C . PHE A 1 97 ? 33.538 8.926 -24.630 1.00 83.31 97 PHE A C 1
ATOM 779 O O . PHE A 1 97 ? 34.353 9.615 -25.242 1.00 83.31 97 PHE A O 1
ATOM 786 N N . GLY A 1 98 ? 33.811 7.666 -24.280 1.00 85.44 98 GLY A N 1
ATOM 787 C CA . GLY A 1 98 ? 35.096 7.010 -24.534 1.00 85.44 98 GLY A CA 1
ATOM 788 C C . GLY A 1 98 ? 35.393 6.784 -26.019 1.00 85.44 98 GLY A C 1
ATOM 789 O O . GLY A 1 98 ? 36.529 6.981 -26.448 1.00 85.44 98 GLY A O 1
ATOM 790 N N . VAL A 1 99 ? 34.385 6.421 -26.819 1.00 82.75 99 VAL A N 1
ATOM 791 C CA . VAL A 1 99 ? 34.512 6.274 -28.280 1.00 82.75 99 VAL A CA 1
ATOM 792 C C . VAL A 1 99 ? 34.832 7.622 -28.920 1.00 82.75 99 VAL A C 1
ATOM 794 O O . VAL A 1 99 ? 35.771 7.704 -29.708 1.00 82.75 99 VAL A O 1
ATOM 797 N N . LEU A 1 100 ? 34.127 8.689 -28.527 1.00 77.00 100 LEU A N 1
ATOM 798 C CA . LEU A 1 100 ? 34.434 10.042 -28.994 1.00 77.00 100 LEU A CA 1
ATOM 799 C C . LEU A 1 100 ? 35.863 10.449 -28.604 1.00 77.00 100 LEU A C 1
ATOM 801 O O . LEU A 1 100 ? 36.622 10.864 -29.473 1.00 77.00 100 LEU A O 1
ATOM 805 N N . ALA A 1 101 ? 36.274 10.230 -27.350 1.00 80.31 101 ALA A N 1
ATOM 806 C CA . ALA A 1 101 ? 37.635 10.521 -26.892 1.00 80.31 101 ALA A CA 1
ATOM 807 C C . ALA A 1 101 ? 38.705 9.741 -27.687 1.00 80.31 101 ALA A C 1
ATOM 809 O O . ALA A 1 101 ? 39.724 10.299 -28.103 1.00 80.31 101 ALA A O 1
ATOM 810 N N . ARG A 1 102 ? 38.462 8.453 -27.959 1.00 79.06 102 ARG A N 1
ATOM 811 C CA . ARG A 1 102 ? 39.384 7.590 -28.711 1.00 79.06 102 ARG A CA 1
ATOM 812 C C . ARG A 1 102 ? 39.503 8.003 -30.180 1.00 79.06 102 ARG A C 1
ATOM 814 O O . ARG A 1 102 ? 40.620 7.954 -30.697 1.00 79.06 102 ARG A O 1
ATOM 821 N N . LEU A 1 103 ? 38.400 8.405 -30.822 1.00 72.38 103 LEU A N 1
ATOM 822 C CA . LEU A 1 103 ? 38.397 8.941 -32.190 1.00 72.38 103 LEU A CA 1
ATOM 823 C C . LEU A 1 103 ? 39.117 10.295 -32.267 1.00 72.38 103 LEU A C 1
ATOM 825 O O . LEU A 1 103 ? 39.903 10.501 -33.189 1.00 72.38 103 LEU A O 1
ATOM 829 N N . THR A 1 104 ? 38.924 11.173 -31.272 1.00 69.69 104 THR A N 1
ATOM 830 C CA . THR A 1 104 ? 39.572 12.500 -31.238 1.00 69.69 104 THR A CA 1
ATOM 831 C C . THR A 1 104 ? 41.091 12.459 -31.069 1.00 69.69 104 THR A C 1
ATOM 833 O O . THR A 1 104 ? 41.752 13.452 -31.354 1.00 69.69 104 THR A O 1
ATOM 836 N N . TRP A 1 105 ? 41.661 11.349 -30.587 1.00 67.19 105 TRP A N 1
ATOM 837 C CA . TRP A 1 105 ? 43.099 11.244 -30.299 1.00 67.19 105 TRP A CA 1
ATOM 838 C C . TRP A 1 105 ? 43.921 10.473 -31.334 1.00 67.19 105 TRP A C 1
ATOM 840 O O . TRP A 1 105 ? 45.142 10.579 -31.292 1.00 67.19 105 TRP A O 1
ATOM 850 N N . TRP A 1 106 ? 43.311 9.689 -32.229 1.00 64.69 106 TRP A N 1
ATOM 851 C CA . TRP A 1 106 ? 44.075 8.857 -33.174 1.00 64.69 106 TRP A CA 1
ATOM 852 C C . TRP A 1 106 ? 43.775 9.082 -34.654 1.00 64.69 106 TRP A C 1
ATOM 854 O O . TRP A 1 106 ? 44.713 8.976 -35.432 1.00 64.69 106 TRP A O 1
ATOM 864 N N . GLU A 1 107 ? 42.537 9.390 -35.059 1.00 55.31 107 GLU A N 1
ATOM 865 C CA . GLU A 1 107 ? 42.165 9.178 -36.470 1.00 55.31 107 GLU A CA 1
ATOM 866 C C . GLU A 1 107 ? 41.654 10.419 -37.217 1.00 55.31 107 GLU A C 1
ATOM 868 O O . GLU A 1 107 ? 41.813 10.478 -38.431 1.00 55.31 107 GLU A O 1
ATOM 873 N N . TYR A 1 108 ? 41.083 11.434 -36.555 1.00 54.41 108 TYR A N 1
ATOM 874 C CA . TYR A 1 108 ? 40.532 12.592 -37.272 1.00 54.41 108 TYR A CA 1
ATOM 875 C C . TYR A 1 108 ? 40.674 13.902 -36.495 1.00 54.41 108 TYR A C 1
ATOM 877 O O . TYR A 1 108 ? 40.179 14.045 -35.377 1.00 54.41 108 TYR A O 1
ATOM 885 N N . SER A 1 109 ? 41.323 14.884 -37.126 1.00 57.38 109 SER A N 1
ATOM 886 C CA . SER A 1 109 ? 41.281 16.290 -36.719 1.00 57.38 109 SER A CA 1
ATOM 887 C C . SER A 1 109 ? 39.827 16.753 -36.542 1.00 57.38 109 SER A C 1
ATOM 889 O O . SER A 1 109 ? 38.933 16.270 -37.235 1.00 57.38 109 SER A O 1
ATOM 891 N N . TRP A 1 110 ? 39.610 17.705 -35.628 1.00 66.06 110 TRP A N 1
ATOM 892 C CA . TRP A 1 110 ? 38.325 18.226 -35.113 1.00 66.06 110 TRP A CA 1
ATOM 893 C C . TRP A 1 110 ? 37.224 18.566 -36.155 1.00 66.06 110 TRP A C 1
ATOM 895 O O . TRP A 1 110 ? 36.070 18.732 -35.784 1.00 66.06 110 TRP A O 1
ATOM 905 N N . ASP A 1 111 ? 37.558 18.599 -37.444 1.00 61.62 111 ASP A N 1
ATOM 906 C CA . ASP A 1 111 ? 36.703 18.919 -38.595 1.00 61.62 111 ASP A CA 1
ATOM 907 C C . ASP A 1 111 ? 35.697 17.804 -38.973 1.00 61.62 111 ASP A C 1
ATOM 909 O O . ASP A 1 111 ? 34.594 18.078 -39.430 1.00 61.62 111 ASP A O 1
ATOM 913 N N . ILE A 1 112 ? 36.012 16.523 -38.720 1.00 67.25 112 ILE A N 1
ATOM 914 C CA . ILE A 1 112 ? 35.095 15.400 -39.041 1.00 67.25 112 ILE A CA 1
ATOM 915 C C . ILE A 1 112 ? 34.142 15.027 -37.891 1.00 67.25 112 ILE A C 1
ATOM 917 O O . ILE A 1 112 ? 33.174 14.284 -38.075 1.00 67.25 112 ILE A O 1
ATOM 921 N N . MET A 1 113 ? 34.379 15.567 -36.694 1.00 67.44 113 MET A N 1
ATOM 922 C CA . MET A 1 113 ? 33.619 15.241 -35.481 1.00 67.44 113 MET A CA 1
ATOM 923 C C . MET A 1 113 ? 32.275 15.979 -35.380 1.00 67.44 113 MET A C 1
ATOM 925 O O . MET A 1 113 ? 31.392 15.530 -34.641 1.00 67.44 113 MET A O 1
ATOM 929 N N . GLU A 1 114 ? 32.106 17.081 -36.115 1.00 69.31 114 GLU A N 1
ATOM 930 C CA . GLU A 1 114 ? 30.907 17.927 -36.096 1.00 69.31 114 GLU A CA 1
ATOM 931 C C . GLU A 1 114 ? 29.629 17.172 -36.535 1.00 69.31 114 GLU A C 1
ATOM 933 O O . GLU A 1 114 ? 28.667 17.132 -35.757 1.00 69.31 114 GLU A O 1
ATOM 938 N N . PRO A 1 115 ? 29.598 16.454 -37.679 1.00 75.00 115 PRO A N 1
ATOM 939 C CA . PRO A 1 115 ? 28.418 15.675 -38.063 1.00 75.00 115 PRO A CA 1
ATOM 940 C C . PRO A 1 115 ? 28.212 14.420 -37.197 1.00 75.00 115 PRO A C 1
ATOM 942 O O . PRO A 1 115 ? 27.077 14.064 -36.878 1.00 75.00 115 PRO A O 1
ATOM 945 N N . VAL A 1 116 ? 29.287 13.744 -36.774 1.00 75.69 116 VAL A N 1
ATOM 946 C CA . VAL A 1 116 ? 29.194 12.469 -36.033 1.00 75.69 116 VAL A CA 1
ATOM 947 C C . VAL A 1 116 ? 28.623 12.682 -34.631 1.00 75.69 116 VAL A C 1
ATOM 949 O O . VAL A 1 116 ? 27.722 11.958 -34.202 1.00 75.69 116 VAL A O 1
ATOM 952 N N . THR A 1 117 ? 29.089 13.714 -33.928 1.00 79.88 117 THR A N 1
ATOM 953 C CA . THR A 1 117 ? 28.606 14.037 -32.578 1.00 79.88 117 THR A CA 1
ATOM 954 C C . THR A 1 117 ? 27.143 14.475 -32.604 1.00 79.88 117 THR A C 1
ATOM 956 O O . THR A 1 117 ? 26.382 14.132 -31.693 1.00 79.88 117 THR A O 1
ATOM 959 N N . TYR A 1 118 ? 26.722 15.167 -33.667 1.00 81.81 118 TYR A N 1
ATOM 960 C CA . TYR A 1 118 ? 25.330 15.563 -33.862 1.00 81.81 118 TYR A CA 1
ATOM 961 C C . TYR A 1 118 ? 24.404 14.344 -33.976 1.00 81.81 118 TYR A C 1
ATOM 963 O O . TYR A 1 118 ? 23.439 14.239 -33.215 1.00 81.81 118 TYR A O 1
ATOM 971 N N . PHE A 1 119 ? 24.729 13.375 -34.841 1.00 84.31 119 PHE A N 1
ATOM 972 C CA . PHE A 1 119 ? 23.922 12.157 -34.990 1.00 84.31 119 PHE A CA 1
ATOM 973 C C . PHE A 1 119 ? 23.885 11.309 -33.721 1.00 84.31 119 PHE A C 1
ATOM 975 O O . PHE A 1 119 ? 22.829 10.789 -33.365 1.00 84.31 119 PHE A O 1
ATOM 982 N N . VAL A 1 120 ? 25.010 11.191 -33.015 1.00 83.62 120 VAL A N 1
ATOM 983 C CA . VAL A 1 120 ? 25.076 10.419 -31.770 1.00 83.62 120 VAL A CA 1
ATOM 984 C C . VAL A 1 120 ? 24.250 11.091 -30.670 1.00 83.62 120 VAL A C 1
ATOM 986 O O . VAL A 1 120 ? 23.456 10.426 -30.012 1.00 83.62 120 VAL A O 1
ATOM 989 N N . THR A 1 121 ? 24.366 12.410 -30.500 1.00 85.38 121 THR A N 1
ATOM 990 C CA . THR A 1 121 ? 23.598 13.151 -29.485 1.00 85.38 121 THR A CA 1
ATOM 991 C C . THR A 1 121 ? 22.102 13.102 -29.782 1.00 85.38 121 THR A C 1
ATOM 993 O O . THR A 1 121 ? 21.302 12.828 -28.886 1.00 85.38 121 THR A O 1
ATOM 996 N N . TYR A 1 122 ? 21.720 13.308 -31.044 1.00 88.06 122 TYR A N 1
ATOM 997 C CA . TYR A 1 122 ? 20.325 13.238 -31.469 1.00 88.06 122 TYR A CA 1
ATOM 998 C C . TYR A 1 122 ? 19.761 11.813 -31.355 1.00 88.06 122 TYR A C 1
ATOM 1000 O O . TYR A 1 122 ? 18.645 11.627 -30.872 1.00 88.06 122 TYR A O 1
ATOM 1008 N N . GLY A 1 123 ? 20.547 10.793 -31.713 1.00 89.19 123 GLY A N 1
ATOM 1009 C CA . GLY A 1 123 ? 20.189 9.382 -31.562 1.00 89.19 123 GLY A CA 1
ATOM 1010 C C . GLY A 1 123 ? 20.004 8.976 -30.100 1.00 89.19 123 GLY A C 1
ATOM 1011 O O . GLY A 1 123 ? 18.994 8.360 -29.760 1.00 89.19 123 GLY A O 1
ATOM 1012 N N . THR A 1 124 ? 20.918 9.384 -29.216 1.00 86.44 124 THR A N 1
ATOM 1013 C CA . THR A 1 124 ? 20.808 9.161 -27.768 1.00 86.44 124 THR A CA 1
ATOM 1014 C C . THR A 1 124 ? 19.589 9.876 -27.184 1.00 86.44 124 THR A C 1
ATOM 1016 O O . THR A 1 124 ? 18.842 9.268 -26.418 1.00 86.44 124 THR A O 1
ATOM 1019 N N . ALA A 1 125 ? 19.333 11.130 -27.570 1.00 87.19 125 ALA A N 1
ATOM 1020 C CA . ALA A 1 125 ? 18.152 11.872 -27.128 1.00 87.19 125 ALA A CA 1
ATOM 1021 C C . ALA A 1 125 ? 16.848 11.209 -27.605 1.00 87.19 125 ALA A C 1
ATOM 1023 O O . ALA A 1 125 ? 15.908 11.050 -26.824 1.00 87.19 125 ALA A O 1
ATOM 1024 N N . MET A 1 126 ? 16.806 10.752 -28.860 1.00 90.56 126 MET A N 1
ATOM 1025 C CA . MET A 1 126 ? 15.654 10.047 -29.420 1.00 90.56 126 MET A CA 1
ATOM 1026 C C . MET A 1 126 ? 15.436 8.686 -28.747 1.00 90.56 126 MET A C 1
ATOM 1028 O O . MET A 1 126 ? 14.299 8.336 -28.441 1.00 90.56 126 MET A O 1
ATOM 1032 N N . ALA A 1 127 ? 16.504 7.940 -28.454 1.00 86.38 127 ALA A N 1
ATOM 1033 C CA . ALA A 1 127 ? 16.432 6.679 -27.721 1.00 86.38 127 ALA A CA 1
ATOM 1034 C C . ALA A 1 127 ? 15.976 6.885 -26.269 1.00 86.38 127 ALA A C 1
ATOM 1036 O O . ALA A 1 127 ? 15.125 6.136 -25.791 1.00 86.38 127 ALA A O 1
ATOM 1037 N N . ALA A 1 128 ? 16.476 7.919 -25.586 1.00 83.25 128 ALA A N 1
ATOM 1038 C CA . ALA A 1 128 ? 16.033 8.290 -24.244 1.00 83.25 128 ALA A CA 1
ATOM 1039 C C . ALA A 1 128 ? 14.545 8.674 -24.231 1.00 83.25 128 ALA A C 1
ATOM 1041 O O . ALA A 1 128 ? 13.801 8.232 -23.356 1.00 83.25 128 ALA A O 1
ATOM 1042 N N . TYR A 1 129 ? 14.086 9.423 -25.238 1.00 83.81 129 TYR A N 1
ATOM 1043 C CA . TYR A 1 129 ? 12.678 9.781 -25.389 1.00 83.81 129 TYR A CA 1
ATOM 1044 C C . TYR A 1 129 ? 11.796 8.568 -25.721 1.00 83.81 129 TYR A C 1
ATOM 1046 O O . TYR A 1 129 ? 10.765 8.360 -25.085 1.00 83.81 129 TYR A O 1
ATOM 1054 N N . ALA A 1 130 ? 12.210 7.717 -26.662 1.00 84.44 130 ALA A N 1
ATOM 1055 C CA . ALA A 1 130 ? 11.503 6.480 -26.992 1.00 84.44 130 ALA A CA 1
ATOM 1056 C C . ALA A 1 130 ? 11.420 5.546 -25.778 1.00 84.44 130 ALA A C 1
ATOM 1058 O O . ALA A 1 130 ? 10.364 4.979 -25.502 1.00 84.44 130 ALA A O 1
ATOM 1059 N N . TYR A 1 131 ? 12.506 5.436 -25.011 1.00 77.69 131 TYR A N 1
ATOM 1060 C CA . TYR A 1 131 ? 12.544 4.689 -23.761 1.00 77.69 131 TYR A CA 1
ATOM 1061 C C . TYR A 1 131 ? 11.592 5.274 -22.714 1.00 77.69 131 TYR A C 1
ATOM 1063 O O . TYR A 1 131 ? 10.850 4.524 -22.080 1.00 77.69 131 TYR A O 1
ATOM 1071 N N . PHE A 1 132 ? 11.570 6.595 -22.550 1.00 73.56 132 PHE A N 1
ATOM 1072 C CA . PHE A 1 132 ? 10.647 7.280 -21.650 1.00 73.56 132 PHE A CA 1
ATOM 1073 C C . PHE A 1 132 ? 9.181 7.019 -22.032 1.00 73.56 132 PHE A C 1
ATOM 1075 O O . PHE A 1 132 ? 8.372 6.640 -21.181 1.00 73.56 132 PHE A O 1
ATOM 1082 N N . VAL A 1 133 ? 8.851 7.108 -23.324 1.00 76.19 133 VAL A N 1
ATOM 1083 C CA . VAL A 1 133 ? 7.512 6.800 -23.856 1.00 76.19 133 VAL A CA 1
ATOM 1084 C C . VAL A 1 133 ? 7.147 5.324 -23.654 1.00 76.19 133 VAL A C 1
ATOM 1086 O O . VAL A 1 133 ? 6.015 5.020 -23.267 1.00 76.19 133 VAL A O 1
ATOM 1089 N N . LEU A 1 134 ? 8.089 4.403 -23.880 1.00 69.25 134 LEU A N 1
ATOM 1090 C CA . LEU A 1 134 ? 7.873 2.958 -23.748 1.00 69.25 134 LEU A CA 1
ATOM 1091 C C . LEU A 1 134 ? 7.726 2.525 -22.282 1.00 69.25 134 LEU A C 1
ATOM 1093 O O . LEU A 1 134 ? 6.876 1.697 -21.954 1.00 69.25 134 LEU A O 1
ATOM 1097 N N . THR A 1 135 ? 8.541 3.094 -21.396 1.00 65.56 135 THR A N 1
ATOM 1098 C CA . THR A 1 135 ? 8.585 2.742 -19.968 1.00 65.56 135 THR A CA 1
ATOM 1099 C C . THR A 1 135 ? 7.515 3.483 -19.173 1.00 65.56 135 THR A C 1
ATOM 1101 O O . THR A 1 135 ? 7.188 3.081 -18.058 1.00 65.56 135 THR A O 1
ATOM 1104 N N . LYS A 1 136 ? 6.914 4.535 -19.751 1.00 57.28 136 LYS A N 1
ATOM 1105 C CA . LYS A 1 136 ? 5.897 5.382 -19.108 1.00 57.28 136 LYS A CA 1
ATOM 1106 C C . LYS A 1 136 ? 6.313 5.853 -17.714 1.00 57.28 136 LYS A C 1
ATOM 1108 O O . LYS A 1 136 ? 5.477 6.006 -16.820 1.00 57.28 136 LYS A O 1
ATOM 1113 N N . GLN A 1 137 ? 7.611 6.062 -17.524 1.00 52.94 137 GLN A N 1
ATOM 1114 C CA . GLN A 1 137 ? 8.151 6.513 -16.259 1.00 52.94 137 GLN A CA 1
ATOM 1115 C C . GLN A 1 137 ? 8.070 8.041 -16.248 1.00 52.94 137 GLN A C 1
ATOM 1117 O O . GLN A 1 137 ? 8.989 8.713 -16.683 1.00 52.94 137 GLN A O 1
ATOM 1122 N N . GLU A 1 138 ? 6.911 8.521 -15.784 1.00 46.00 138 GLU A N 1
ATOM 1123 C CA . GLU A 1 138 ? 6.552 9.906 -15.434 1.00 46.00 138 GLU A CA 1
ATOM 1124 C C . GLU A 1 138 ? 6.178 10.872 -16.559 1.00 46.00 138 GLU A C 1
ATOM 1126 O O . GLU A 1 138 ? 7.013 11.631 -17.009 1.00 46.00 138 GLU A O 1
ATOM 1131 N N . TYR A 1 139 ? 4.881 11.029 -16.847 1.00 39.47 139 TYR A N 1
ATOM 1132 C CA . TYR A 1 139 ? 4.269 12.363 -16.726 1.00 39.47 139 TYR A CA 1
ATOM 1133 C C . TYR A 1 139 ? 2.731 12.292 -16.767 1.00 39.47 139 TYR A C 1
ATOM 1135 O O . TYR A 1 139 ? 2.151 11.694 -17.670 1.00 39.47 139 TYR A O 1
ATOM 1143 N N . LEU A 1 140 ? 2.117 12.989 -15.804 1.00 44.00 140 LEU A N 1
ATOM 1144 C CA . LEU A 1 140 ? 0.728 13.468 -15.723 1.00 44.00 140 LEU A CA 1
ATOM 1145 C C . LEU A 1 140 ? -0.381 12.534 -15.184 1.00 44.00 140 LEU A C 1
ATOM 1147 O O . LEU A 1 140 ? -0.703 11.478 -15.720 1.00 44.00 140 LEU A O 1
ATOM 1151 N N . LEU A 1 141 ? -1.038 13.093 -14.160 1.00 41.41 141 LEU A N 1
ATOM 1152 C CA . LEU A 1 141 ? -2.266 12.722 -13.454 1.00 41.41 141 LEU A CA 1
ATOM 1153 C C . LEU A 1 141 ? -2.175 11.582 -12.415 1.00 41.41 141 LEU A C 1
ATOM 1155 O O . LEU A 1 141 ? -2.018 10.419 -12.796 1.00 41.41 141 LEU A O 1
ATOM 1159 N N . PRO A 1 142 ? -2.368 11.878 -11.105 1.00 52.47 142 PRO A N 1
ATOM 1160 C CA . PRO A 1 142 ? -2.485 10.834 -10.079 1.00 52.47 142 PRO A CA 1
ATOM 1161 C C . PRO A 1 142 ? -3.584 9.815 -10.432 1.00 52.47 142 PRO A C 1
ATOM 1163 O O . PRO A 1 142 ? -3.388 8.616 -10.271 1.00 52.47 142 PRO A O 1
ATOM 1166 N N . ASP A 1 143 ? -4.659 10.275 -11.073 1.00 51.75 143 ASP A N 1
ATOM 1167 C CA . ASP A 1 143 ? -5.818 9.460 -11.451 1.00 51.75 143 ASP A CA 1
ATOM 1168 C C . ASP A 1 143 ? -5.518 8.417 -12.560 1.00 51.75 143 ASP A C 1
ATOM 1170 O O . ASP A 1 143 ? -6.042 7.301 -12.573 1.00 51.75 143 ASP A O 1
ATOM 1174 N N . VAL A 1 144 ? -4.607 8.730 -13.494 1.00 51.28 144 VAL A N 1
ATOM 1175 C CA . VAL A 1 144 ? -4.209 7.807 -14.580 1.00 51.28 144 VAL A CA 1
ATOM 1176 C C . VAL A 1 144 ? -3.137 6.824 -14.103 1.00 51.28 144 VAL A C 1
ATOM 1178 O O . VAL A 1 144 ? -3.143 5.655 -14.507 1.00 51.28 144 VAL A O 1
ATOM 1181 N N . LYS A 1 145 ? -2.245 7.272 -13.211 1.00 54.81 145 LYS A N 1
ATOM 1182 C CA . LYS A 1 145 ? -1.253 6.421 -12.542 1.00 54.81 145 LYS A CA 1
ATOM 1183 C C . LYS A 1 145 ? -1.940 5.332 -11.726 1.00 54.81 145 LYS A C 1
ATOM 1185 O O . LYS A 1 145 ? -1.577 4.165 -11.875 1.00 54.81 145 LYS A O 1
ATOM 1190 N N . ASP A 1 146 ? -2.961 5.692 -10.954 1.00 59.53 146 ASP A N 1
ATOM 1191 C CA . ASP A 1 146 ? -3.734 4.733 -10.167 1.00 59.53 146 ASP A CA 1
ATOM 1192 C C . ASP A 1 146 ? -4.405 3.706 -11.074 1.00 59.53 146 ASP A C 1
ATOM 1194 O O . ASP A 1 146 ? -4.285 2.503 -10.845 1.00 59.53 146 ASP A O 1
ATOM 1198 N N . ARG A 1 147 ? -4.994 4.146 -12.191 1.00 62.12 147 ARG A N 1
ATOM 1199 C CA . ARG A 1 147 ? -5.606 3.245 -13.174 1.00 62.12 147 ARG A CA 1
ATOM 1200 C C . ARG A 1 147 ? -4.606 2.276 -13.807 1.00 62.12 147 ARG A C 1
ATOM 1202 O O . ARG A 1 147 ? -4.881 1.078 -13.886 1.00 62.12 147 ARG A O 1
ATOM 1209 N N . GLN A 1 148 ? -3.456 2.758 -14.274 1.00 59.06 148 GLN A N 1
ATOM 1210 C CA . GLN A 1 148 ? -2.455 1.902 -14.917 1.00 59.06 148 GLN A CA 1
ATOM 1211 C C . GLN A 1 148 ? -1.789 0.960 -13.907 1.00 59.06 148 GLN A C 1
ATOM 1213 O O . GLN A 1 148 ? -1.543 -0.207 -14.230 1.00 59.06 148 GLN A O 1
ATOM 1218 N N . HIS A 1 149 ? -1.544 1.435 -12.684 1.00 64.25 149 HIS A N 1
ATOM 1219 C CA . HIS A 1 149 ? -1.084 0.615 -11.570 1.00 64.25 149 HIS A CA 1
ATOM 1220 C C . HIS A 1 149 ? -2.096 -0.495 -11.279 1.00 64.25 149 HIS A C 1
ATOM 1222 O O . HIS A 1 149 ? -1.719 -1.665 -11.268 1.00 64.25 149 HIS A O 1
ATOM 1228 N N . LEU A 1 150 ? -3.386 -0.163 -11.178 1.00 67.88 150 LEU A N 1
ATOM 1229 C CA . LEU A 1 150 ? -4.458 -1.126 -10.935 1.00 67.88 150 LEU A CA 1
ATOM 1230 C C . LEU A 1 150 ? -4.546 -2.180 -12.046 1.00 67.88 150 LEU A C 1
ATOM 1232 O O . LEU A 1 150 ? -4.623 -3.370 -11.756 1.00 67.88 150 LEU A O 1
ATOM 1236 N N . ILE A 1 151 ? -4.460 -1.770 -13.318 1.00 69.88 151 ILE A N 1
ATOM 1237 C CA . ILE A 1 151 ? -4.461 -2.682 -14.477 1.00 69.88 151 ILE A CA 1
ATOM 1238 C C . ILE A 1 151 ? -3.235 -3.601 -14.455 1.00 69.88 151 ILE A C 1
ATOM 1240 O O . ILE A 1 151 ? -3.346 -4.800 -14.725 1.00 69.88 151 ILE A O 1
ATOM 1244 N N . THR A 1 152 ? -2.060 -3.050 -14.159 1.00 68.31 152 THR A N 1
ATOM 1245 C CA . THR A 1 152 ? -0.804 -3.808 -14.125 1.00 68.31 152 THR A CA 1
ATOM 1246 C C . THR A 1 152 ? -0.806 -4.798 -12.968 1.00 68.31 152 THR A C 1
ATOM 1248 O O . THR A 1 152 ? -0.431 -5.954 -13.158 1.00 68.31 152 THR A O 1
ATOM 1251 N N . LEU A 1 153 ? -1.321 -4.389 -11.811 1.00 70.19 153 LEU A N 1
ATOM 1252 C CA . LEU A 1 153 ? -1.457 -5.213 -10.619 1.00 70.19 153 LEU A CA 1
ATOM 1253 C C . LEU A 1 153 ? -2.511 -6.314 -10.826 1.00 70.19 153 LEU A C 1
ATOM 1255 O O . LEU A 1 153 ? -2.232 -7.472 -10.529 1.00 70.19 153 LEU A O 1
ATOM 1259 N N . HIS A 1 154 ? -3.645 -6.014 -11.474 1.00 70.56 154 HIS A N 1
ATOM 1260 C CA . HIS A 1 154 ? -4.622 -7.023 -11.915 1.00 70.56 154 HIS A CA 1
ATOM 1261 C C . HIS A 1 154 ? -3.994 -8.057 -12.859 1.00 70.56 154 HIS A C 1
ATOM 1263 O O . HIS A 1 154 ? -4.192 -9.261 -12.696 1.00 70.56 154 HIS A O 1
ATOM 1269 N N . LYS A 1 155 ? -3.216 -7.607 -13.852 1.00 71.12 155 LYS A N 1
ATOM 1270 C CA . LYS A 1 155 ? -2.528 -8.504 -14.795 1.00 71.12 155 LYS A CA 1
ATOM 1271 C C . LYS A 1 155 ? -1.454 -9.345 -14.102 1.00 71.12 155 LYS A C 1
ATOM 1273 O O . LYS A 1 155 ? -1.337 -10.531 -14.402 1.00 71.12 155 LYS A O 1
ATOM 1278 N N . ALA A 1 156 ? -0.680 -8.751 -13.197 1.00 68.12 156 ALA A N 1
ATOM 1279 C CA . ALA A 1 156 ? 0.365 -9.436 -12.444 1.00 68.12 156 ALA A CA 1
ATOM 1280 C C . ALA A 1 156 ? -0.224 -10.473 -11.479 1.00 68.12 156 ALA A C 1
ATOM 1282 O O . ALA A 1 156 ? 0.248 -11.606 -11.438 1.00 68.12 156 ALA A O 1
ATOM 1283 N N . ALA A 1 157 ? -1.311 -10.140 -10.787 1.00 67.38 157 ALA A N 1
ATOM 1284 C CA . ALA A 1 157 ? -1.992 -11.068 -9.895 1.00 67.38 157 ALA A CA 1
ATOM 1285 C C . ALA A 1 157 ? -2.690 -12.207 -10.634 1.00 67.38 157 ALA A C 1
ATOM 1287 O O . ALA A 1 157 ? -2.585 -13.355 -10.209 1.00 67.38 157 ALA A O 1
ATOM 1288 N N . LYS A 1 158 ? -3.291 -11.925 -11.799 1.00 69.94 158 LYS A N 1
ATOM 1289 C CA . LYS A 1 158 ? -3.828 -12.966 -12.686 1.00 69.94 158 LYS A CA 1
ATOM 1290 C C . LYS A 1 158 ? -2.738 -13.945 -13.134 1.00 69.94 158 LYS A C 1
ATOM 1292 O O . LYS A 1 158 ? -2.998 -15.139 -13.211 1.00 69.94 158 LYS A O 1
ATOM 1297 N N . LYS A 1 159 ? -1.517 -13.462 -13.393 1.00 68.12 159 LYS A N 1
ATOM 1298 C CA . LYS A 1 159 ? -0.354 -14.317 -13.701 1.00 68.12 159 LYS A CA 1
ATOM 1299 C C . LYS A 1 159 ? 0.156 -15.097 -12.487 1.00 68.12 159 LYS A C 1
ATOM 1301 O O . LYS A 1 159 ? 0.620 -16.216 -12.651 1.00 68.12 159 LYS A O 1
ATOM 1306 N N . ALA A 1 160 ? 0.078 -14.519 -11.291 1.00 66.12 160 ALA A N 1
ATOM 1307 C CA . ALA A 1 160 ? 0.522 -15.143 -10.044 1.00 66.12 160 ALA A CA 1
ATOM 1308 C C . ALA A 1 160 ? -0.530 -16.073 -9.399 1.00 66.12 160 ALA A C 1
ATOM 1310 O O . ALA A 1 160 ? -0.265 -16.636 -8.333 1.00 66.12 160 ALA A O 1
ATOM 1311 N N . GLY A 1 161 ? -1.717 -16.202 -10.009 1.00 67.00 161 GLY A N 1
ATOM 1312 C CA . GLY A 1 161 ? -2.847 -16.968 -9.475 1.00 67.00 161 GLY A CA 1
ATOM 1313 C C . GLY A 1 161 ? -3.417 -16.400 -8.172 1.00 67.00 161 GLY A C 1
ATOM 1314 O O . GLY A 1 161 ? -4.094 -17.113 -7.442 1.00 67.00 161 GLY A O 1
ATOM 1315 N N . VAL A 1 162 ? -3.113 -15.141 -7.846 1.00 67.69 162 VAL A N 1
ATOM 1316 C CA . VAL A 1 162 ? -3.561 -14.495 -6.609 1.00 67.69 162 VAL A CA 1
ATOM 1317 C C . VAL A 1 162 ? -4.899 -13.819 -6.875 1.00 67.69 162 VAL A C 1
ATOM 1319 O O . VAL A 1 162 ? -5.000 -12.956 -7.751 1.00 67.69 162 VAL A O 1
ATOM 1322 N N . ASN A 1 163 ? -5.930 -14.207 -6.126 1.00 75.00 163 ASN A N 1
ATOM 1323 C CA . ASN A 1 163 ? -7.242 -13.593 -6.241 1.00 75.00 163 ASN A CA 1
ATOM 1324 C C . ASN A 1 163 ? -7.216 -12.193 -5.613 1.00 75.00 163 ASN A C 1
ATOM 1326 O O . ASN A 1 163 ? -7.188 -12.027 -4.396 1.00 75.00 163 ASN A O 1
ATOM 1330 N N . LEU A 1 164 ? -7.193 -11.167 -6.463 1.00 73.19 164 LEU A N 1
ATOM 1331 C CA . LEU A 1 164 ? -7.116 -9.782 -6.008 1.00 73.19 164 LEU A CA 1
ATOM 1332 C C . LEU A 1 164 ? -8.378 -9.316 -5.276 1.00 73.19 164 LEU A C 1
ATOM 1334 O O . LEU A 1 164 ? -8.301 -8.428 -4.431 1.00 73.19 164 LEU A O 1
ATOM 1338 N N . ALA A 1 165 ? -9.529 -9.905 -5.613 1.00 78.50 165 ALA A N 1
ATOM 1339 C CA . ALA A 1 165 ? -10.783 -9.616 -4.931 1.00 78.50 165 ALA A CA 1
ATOM 1340 C C . ALA A 1 165 ? -10.704 -10.081 -3.474 1.00 78.50 165 ALA A C 1
ATOM 1342 O O . ALA A 1 165 ? -10.968 -9.299 -2.572 1.00 78.50 165 ALA A O 1
ATOM 1343 N N . GLU A 1 166 ? -10.203 -11.298 -3.254 1.00 79.75 166 GLU A N 1
ATOM 1344 C CA . GLU A 1 166 ? -9.990 -11.849 -1.915 1.00 79.75 166 GLU A CA 1
ATOM 1345 C C . GLU A 1 166 ? -8.989 -11.012 -1.106 1.00 79.75 166 GLU A C 1
ATOM 1347 O O . GLU A 1 166 ? -9.241 -10.703 0.053 1.00 79.75 166 GLU A O 1
ATOM 1352 N N . TYR A 1 167 ? -7.893 -10.554 -1.724 1.00 79.12 167 TYR A N 1
ATOM 1353 C CA . TYR A 1 167 ? -6.944 -9.641 -1.075 1.00 79.12 167 TYR A CA 1
ATOM 1354 C C . TYR A 1 167 ? -7.599 -8.332 -0.615 1.00 79.12 167 TYR A C 1
ATOM 1356 O O . TYR A 1 167 ? -7.391 -7.886 0.515 1.00 79.12 167 TYR A O 1
ATOM 1364 N N . ASN A 1 168 ? -8.382 -7.706 -1.497 1.00 82.19 168 ASN A N 1
ATOM 1365 C CA . ASN A 1 168 ? -9.071 -6.455 -1.194 1.00 82.19 168 ASN A CA 1
ATOM 1366 C C . ASN A 1 168 ? -10.149 -6.653 -0.125 1.00 82.19 168 ASN A C 1
ATOM 1368 O O . ASN A 1 168 ? -10.293 -5.796 0.746 1.00 82.19 168 ASN A O 1
ATOM 1372 N N . ASP A 1 169 ? -10.861 -7.779 -0.155 1.00 84.50 169 ASP A N 1
ATOM 1373 C CA . ASP A 1 169 ? -11.855 -8.132 0.856 1.00 84.50 169 ASP A CA 1
ATOM 1374 C C . ASP A 1 169 ? -11.201 -8.361 2.220 1.00 84.50 169 ASP A C 1
ATOM 1376 O O . ASP A 1 169 ? -11.671 -7.809 3.214 1.00 84.50 169 ASP A O 1
ATOM 1380 N N . ILE A 1 170 ? -10.075 -9.081 2.275 1.00 84.62 170 ILE A N 1
ATOM 1381 C CA . ILE A 1 170 ? -9.289 -9.262 3.505 1.00 84.62 170 ILE A CA 1
ATOM 1382 C C . ILE A 1 170 ? -8.817 -7.903 4.033 1.00 84.62 170 ILE A C 1
ATOM 1384 O O . ILE A 1 170 ? -9.019 -7.604 5.209 1.00 84.62 170 ILE A O 1
ATOM 1388 N N . LYS A 1 171 ? -8.262 -7.030 3.178 1.00 83.25 171 LYS A N 1
ATOM 1389 C CA . LYS A 1 171 ? -7.859 -5.675 3.598 1.00 83.25 171 LYS A CA 1
ATOM 1390 C C . LYS A 1 171 ? -9.027 -4.834 4.099 1.00 83.25 171 LYS A C 1
ATOM 1392 O O . LYS A 1 171 ? -8.868 -4.095 5.069 1.00 83.25 171 LYS A O 1
ATOM 1397 N N . ARG A 1 172 ? -10.197 -4.948 3.469 1.00 86.12 172 ARG A N 1
ATOM 1398 C CA . ARG A 1 172 ? -11.413 -4.253 3.901 1.00 86.12 172 ARG A CA 1
ATOM 1399 C C . ARG A 1 172 ? -11.873 -4.746 5.272 1.00 86.12 172 ARG A C 1
ATOM 1401 O O . ARG A 1 172 ? -12.184 -3.919 6.121 1.00 86.12 172 ARG A O 1
ATOM 1408 N N . GLN A 1 173 ? -11.861 -6.060 5.495 1.00 86.44 173 GLN A N 1
ATOM 1409 C CA . GLN A 1 173 ? -12.212 -6.667 6.782 1.00 86.44 173 GLN A CA 1
ATOM 1410 C C . GLN A 1 173 ? -11.233 -6.265 7.888 1.00 86.44 173 GLN A C 1
ATOM 1412 O O . GLN A 1 173 ? -11.673 -5.903 8.974 1.00 86.44 173 GLN A O 1
ATOM 1417 N N . ILE A 1 174 ? -9.923 -6.251 7.613 1.00 87.69 174 ILE A N 1
ATOM 1418 C CA . ILE A 1 174 ? -8.915 -5.766 8.571 1.00 87.69 174 ILE A CA 1
ATOM 1419 C C . ILE A 1 174 ? -9.195 -4.306 8.938 1.00 87.69 174 ILE A C 1
ATOM 1421 O O . ILE A 1 174 ? -9.263 -3.978 10.118 1.00 87.69 174 ILE A O 1
ATOM 1425 N N . ALA A 1 175 ? -9.428 -3.438 7.949 1.00 87.31 175 ALA A N 1
ATOM 1426 C CA . ALA A 1 175 ? -9.722 -2.029 8.203 1.00 87.31 175 ALA A CA 1
ATOM 1427 C C . ALA A 1 175 ? -11.011 -1.825 9.025 1.00 87.31 175 ALA A C 1
ATOM 1429 O O . ALA A 1 175 ? -11.051 -0.951 9.892 1.00 87.31 175 ALA A O 1
ATOM 1430 N N . GLU A 1 176 ? -12.048 -2.631 8.775 1.00 86.56 176 GLU A N 1
ATOM 1431 C CA . GLU A 1 176 ? -13.306 -2.626 9.536 1.00 86.56 176 GLU A CA 1
ATOM 1432 C C . GLU A 1 176 ? -13.0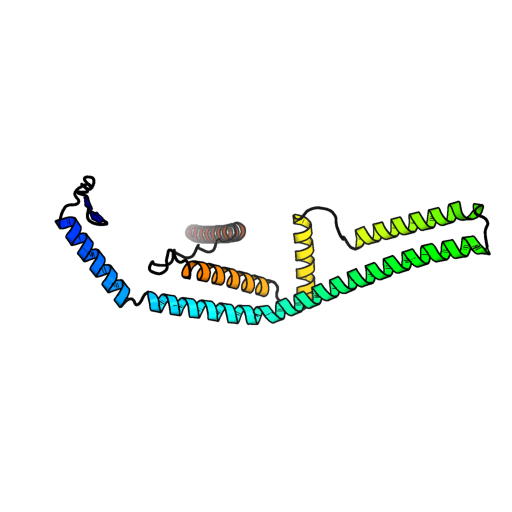71 -3.060 10.992 1.00 86.56 176 GLU A C 1
ATOM 1434 O O . GLU A 1 176 ? -13.450 -2.339 11.915 1.00 86.56 176 GLU A O 1
ATOM 1439 N N . ILE A 1 177 ? -12.350 -4.165 11.207 1.00 86.88 177 ILE A N 1
ATOM 1440 C CA . ILE A 1 177 ? -12.027 -4.684 12.545 1.00 86.88 177 ILE A CA 1
ATOM 1441 C C . ILE A 1 177 ? -11.135 -3.709 13.319 1.00 86.88 177 ILE A C 1
ATOM 1443 O O . ILE A 1 177 ? -11.399 -3.437 14.487 1.00 86.88 177 ILE A O 1
ATOM 1447 N N . GLU A 1 178 ? -10.111 -3.125 12.693 1.00 86.62 178 GLU A N 1
ATOM 1448 C CA . GLU A 1 178 ? -9.273 -2.112 13.342 1.00 86.62 178 GLU A CA 1
ATOM 1449 C C . GLU A 1 178 ? -10.057 -0.847 13.700 1.00 86.62 178 GLU A C 1
ATOM 1451 O O . GLU A 1 178 ? -9.767 -0.180 14.697 1.00 86.62 178 GLU A O 1
ATOM 1456 N N . HIS A 1 179 ? -11.005 -0.447 12.852 1.00 85.50 179 HIS A N 1
ATOM 1457 C CA . HIS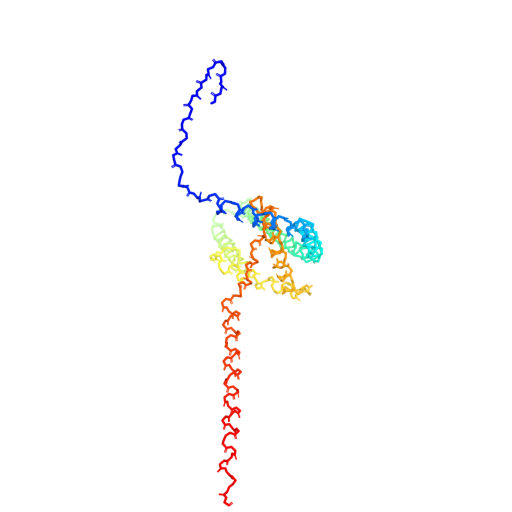 A 1 179 ? -11.876 0.682 13.144 1.00 85.50 179 HIS A CA 1
ATOM 1458 C C . HIS A 1 179 ? -12.784 0.361 14.337 1.00 85.50 179 HIS A C 1
ATOM 1460 O O . HIS A 1 179 ? -12.908 1.186 15.241 1.00 85.50 179 HIS A O 1
ATOM 1466 N N . ASP A 1 180 ? -13.353 -0.839 14.392 1.00 83.56 180 ASP A N 1
ATOM 1467 C CA . ASP A 1 180 ? -14.193 -1.270 15.508 1.00 83.56 180 ASP A CA 1
ATOM 1468 C C . ASP A 1 180 ? -13.401 -1.429 16.814 1.00 83.56 180 ASP A C 1
ATOM 1470 O O . ASP A 1 180 ? -13.863 -0.965 17.856 1.00 83.56 180 ASP A O 1
ATOM 1474 N N . LEU A 1 181 ? -12.175 -1.959 16.764 1.00 84.69 181 LEU A N 1
ATOM 1475 C CA . LEU A 1 181 ? -11.250 -1.992 17.905 1.00 84.69 181 LEU A CA 1
ATOM 1476 C C . LEU A 1 181 ? -10.900 -0.584 18.396 1.00 84.69 181 LEU A C 1
ATOM 1478 O O . LEU A 1 181 ? -10.927 -0.324 19.598 1.00 84.69 181 LEU A O 1
ATOM 1482 N N . ARG A 1 182 ? -10.619 0.354 17.480 1.00 83.62 182 ARG A N 1
ATOM 1483 C CA . ARG A 1 182 ? -10.369 1.763 17.831 1.00 83.62 182 ARG A CA 1
ATOM 1484 C C . ARG A 1 182 ? -11.550 2.389 18.566 1.00 83.62 182 ARG A C 1
ATOM 1486 O O . ARG A 1 182 ? -11.332 3.182 19.473 1.00 83.62 182 ARG A O 1
ATOM 1493 N N . ARG A 1 183 ? -12.778 2.027 18.192 1.00 79.44 183 ARG A N 1
ATOM 1494 C CA . ARG A 1 183 ? -13.997 2.508 18.856 1.00 79.44 183 ARG A CA 1
ATOM 1495 C C . ARG A 1 183 ? -14.232 1.858 20.208 1.00 79.44 183 ARG A C 1
ATOM 1497 O O . ARG A 1 183 ? -14.703 2.534 21.112 1.00 79.44 183 ARG A O 1
ATOM 1504 N N . LEU A 1 184 ? -13.920 0.570 20.339 1.00 76.69 184 LEU A N 1
ATOM 1505 C CA . LEU A 1 184 ? -14.034 -0.148 21.607 1.00 76.69 184 LEU A CA 1
ATOM 1506 C C . LEU A 1 184 ? -13.018 0.367 22.639 1.00 76.69 184 LEU A C 1
ATOM 1508 O O . LEU A 1 184 ? -13.331 0.443 23.819 1.00 76.69 184 LEU A O 1
ATOM 1512 N N . ARG A 1 185 ? -11.825 0.770 22.181 1.00 76.88 185 ARG A N 1
ATOM 1513 C CA . ARG A 1 185 ? -10.722 1.266 23.020 1.00 76.88 185 ARG A CA 1
ATOM 1514 C C . ARG A 1 185 ? -10.742 2.783 23.253 1.00 76.88 185 ARG A C 1
ATOM 1516 O O . ARG A 1 185 ? -9.756 3.335 23.740 1.00 76.88 185 ARG A O 1
ATOM 1523 N N . ASP A 1 186 ? -11.814 3.474 22.868 1.00 77.50 186 ASP A N 1
ATOM 1524 C CA . ASP A 1 186 ? -11.926 4.920 23.066 1.00 77.50 186 ASP A CA 1
ATOM 1525 C C . ASP A 1 186 ? -12.091 5.227 24.571 1.00 77.50 186 ASP A C 1
ATOM 1527 O O . ASP A 1 186 ? -13.082 4.801 25.176 1.00 77.50 186 ASP A O 1
ATOM 1531 N N . PRO A 1 187 ? -11.147 5.957 25.203 1.00 66.50 187 PRO A N 1
ATOM 1532 C CA . PRO A 1 187 ? -11.175 6.225 26.642 1.00 66.50 187 PRO A CA 1
ATOM 1533 C C . PRO A 1 187 ? -12.412 7.015 27.085 1.00 66.50 187 PRO A C 1
ATOM 1535 O O . PRO A 1 187 ? -12.779 6.960 28.257 1.00 66.50 187 PRO A O 1
ATOM 1538 N N . LEU A 1 188 ? -13.085 7.720 26.167 1.00 64.25 188 LEU A N 1
ATOM 1539 C CA . LEU A 1 188 ? -14.326 8.439 26.462 1.00 64.25 188 LEU A CA 1
ATOM 1540 C C . LEU A 1 188 ? -15.541 7.507 26.621 1.00 64.25 188 LEU A C 1
ATOM 1542 O O . LEU A 1 188 ? -16.553 7.926 27.181 1.00 64.25 188 LEU A O 1
ATOM 1546 N N . TYR A 1 189 ? -15.447 6.253 26.165 1.00 61.88 189 TYR A N 1
ATOM 1547 C CA . TYR A 1 189 ? -16.553 5.288 26.140 1.00 61.88 189 TYR A CA 1
ATOM 1548 C C . TYR A 1 189 ? -16.278 4.002 26.934 1.00 61.88 189 TYR A C 1
ATOM 1550 O O . TYR A 1 189 ? -17.082 3.079 26.879 1.00 61.88 189 TYR A O 1
ATOM 1558 N N . MET A 1 190 ? -15.202 3.943 27.724 1.00 55.81 190 MET A N 1
ATOM 1559 C CA . MET A 1 190 ? -14.739 2.733 28.430 1.00 55.81 190 MET A CA 1
ATOM 1560 C C . MET A 1 190 ? -15.771 2.095 29.393 1.00 55.81 190 MET A C 1
ATOM 1562 O O . MET A 1 190 ? -15.638 0.936 29.769 1.00 55.81 190 MET A O 1
ATOM 1566 N N . HIS A 1 191 ? -16.827 2.829 29.762 1.00 57.78 191 HIS A N 1
ATOM 1567 C CA . HIS A 1 191 ? -17.961 2.342 30.564 1.00 57.78 191 HIS A CA 1
ATOM 1568 C C . HIS A 1 191 ? -19.333 2.631 29.934 1.00 57.78 191 HIS A C 1
ATOM 1570 O O . HIS A 1 191 ? -20.369 2.434 30.568 1.00 57.78 191 HIS A O 1
ATOM 1576 N N . LEU A 1 192 ? -19.358 3.127 28.695 1.00 59.31 192 LEU A N 1
ATOM 1577 C CA . LEU A 1 192 ? -20.584 3.392 27.952 1.00 59.31 192 LEU A CA 1
ATOM 1578 C C . LEU A 1 192 ? -20.759 2.336 26.852 1.00 59.31 192 LEU A C 1
ATOM 1580 O O . LEU A 1 192 ? -19.778 1.778 26.357 1.00 59.31 192 LEU A O 1
ATOM 1584 N N . PRO A 1 193 ? -22.003 2.040 26.437 1.00 58.31 193 PRO A N 1
ATOM 1585 C CA . PRO A 1 193 ? -22.230 1.202 25.270 1.00 58.31 193 PRO A CA 1
ATOM 1586 C C . PRO A 1 193 ? -21.517 1.822 24.063 1.00 58.31 193 PRO A C 1
ATOM 1588 O O . PRO A 1 193 ? -21.721 2.996 23.748 1.00 58.31 193 PRO A O 1
ATOM 1591 N N . ALA A 1 194 ? -20.662 1.031 23.406 1.00 57.38 194 ALA A N 1
ATOM 1592 C CA . ALA A 1 194 ? -19.937 1.481 22.228 1.00 57.38 194 ALA A CA 1
ATOM 1593 C C . ALA A 1 194 ? -20.936 2.042 21.200 1.00 57.38 194 ALA A C 1
ATOM 1595 O O . ALA A 1 194 ? -21.982 1.421 20.966 1.00 57.38 194 ALA A O 1
ATOM 1596 N N . PRO A 1 195 ? -20.652 3.199 20.580 1.00 59.41 195 PRO A N 1
ATOM 1597 C CA . PRO A 1 195 ? -21.568 3.774 19.612 1.00 59.41 195 PRO A CA 1
ATOM 1598 C C . PRO A 1 195 ? -21.831 2.761 18.479 1.00 59.41 195 PRO A C 1
ATOM 1600 O O . PRO A 1 195 ? -20.940 1.978 18.126 1.00 59.41 195 PRO A O 1
ATOM 1603 N N . PRO A 1 196 ? -23.040 2.740 17.889 1.00 61.47 196 PRO A N 1
ATOM 1604 C CA . PRO A 1 196 ? -23.429 1.704 16.934 1.00 61.47 196 PRO A CA 1
ATOM 1605 C C . PRO A 1 196 ? -22.445 1.644 15.756 1.00 61.47 196 PRO A C 1
ATOM 1607 O O . PRO A 1 196 ? -21.934 2.696 15.355 1.00 61.47 196 PRO A O 1
ATOM 1610 N N . PRO A 1 197 ? -22.107 0.453 15.217 1.00 61.19 197 PRO A N 1
ATOM 1611 C CA . PRO A 1 197 ? -21.282 0.322 14.011 1.00 61.19 197 PRO A CA 1
ATOM 1612 C C . PRO A 1 197 ? -21.771 1.301 12.946 1.00 61.19 197 PRO A C 1
ATOM 1614 O O . PRO A 1 197 ? -22.976 1.398 12.706 1.00 61.19 197 PRO A O 1
ATOM 1617 N N . LYS A 1 198 ? -20.853 2.060 12.329 1.00 57.25 198 LYS A N 1
ATOM 1618 C CA . LYS A 1 198 ? -21.217 2.817 11.128 1.00 57.25 198 LYS A CA 1
ATOM 1619 C C . LYS A 1 198 ? -21.683 1.766 10.126 1.00 57.25 198 LYS A C 1
ATOM 1621 O O . LYS A 1 198 ? -20.906 0.893 9.756 1.00 57.25 198 LYS A O 1
ATOM 1626 N N . THR A 1 199 ? -22.963 1.798 9.762 1.00 54.72 199 THR A N 1
ATOM 1627 C CA . THR A 1 199 ? -23.530 0.876 8.775 1.00 54.72 199 THR A CA 1
ATOM 1628 C C . THR A 1 199 ? -22.648 0.884 7.539 1.00 54.72 199 THR A C 1
ATOM 1630 O O . THR A 1 199 ? -22.221 1.968 7.132 1.00 54.72 199 THR A O 1
ATOM 1633 N N . LYS A 1 200 ? -22.390 -0.294 6.950 1.00 55.03 200 LYS A N 1
ATOM 1634 C CA . LYS A 1 200 ? -21.636 -0.421 5.698 1.00 55.03 200 LYS A CA 1
ATOM 1635 C C . LYS A 1 200 ? -22.129 0.651 4.731 1.00 55.03 200 LYS A C 1
ATOM 1637 O O . LYS A 1 200 ? -23.273 0.604 4.284 1.00 55.03 200 LYS A O 1
ATOM 1642 N N . THR A 1 201 ? -21.294 1.649 4.454 1.00 50.06 201 THR A N 1
ATOM 1643 C CA . THR A 1 201 ? -21.542 2.594 3.374 1.00 50.06 201 THR A CA 1
ATOM 1644 C C . THR A 1 201 ? -21.392 1.786 2.099 1.00 50.06 201 THR A C 1
ATOM 1646 O O . THR A 1 201 ? -20.291 1.609 1.578 1.00 50.06 201 THR A O 1
ATOM 1649 N N . PHE A 1 202 ? -22.501 1.202 1.646 1.00 53.22 202 PHE A N 1
ATOM 1650 C CA . PHE A 1 202 ? -22.598 0.670 0.300 1.00 53.22 202 PHE A CA 1
ATOM 1651 C C . PHE A 1 202 ? -22.175 1.795 -0.639 1.00 53.22 202 PHE A C 1
ATOM 1653 O O . PHE A 1 202 ? -22.654 2.929 -0.520 1.00 53.22 202 PHE A O 1
ATOM 1660 N N . SER A 1 203 ? -21.228 1.506 -1.527 1.00 58.06 203 SER A N 1
ATOM 1661 C CA . SER A 1 203 ? -20.828 2.464 -2.550 1.00 58.06 203 SER A CA 1
ATOM 1662 C C . SER A 1 203 ? -22.081 2.915 -3.306 1.00 58.06 203 SER A C 1
ATOM 1664 O O . SER A 1 203 ? -22.992 2.115 -3.530 1.00 58.06 203 SER A O 1
ATOM 1666 N N . ALA A 1 204 ? -22.139 4.175 -3.746 1.00 56.97 204 ALA A N 1
ATOM 1667 C CA . ALA A 1 204 ? -23.261 4.679 -4.543 1.00 56.97 204 ALA A CA 1
ATOM 1668 C C . ALA A 1 204 ? -23.568 3.770 -5.755 1.00 56.97 204 ALA A C 1
ATOM 1670 O O . ALA A 1 204 ? -24.723 3.637 -6.158 1.00 56.97 204 ALA A O 1
ATOM 1671 N N . SER A 1 205 ? -22.548 3.081 -6.282 1.00 59.59 205 SER A N 1
ATOM 1672 C CA . SER A 1 205 ? -22.684 2.069 -7.333 1.00 59.59 205 SER A CA 1
ATOM 1673 C C . SER A 1 205 ? -23.397 0.786 -6.880 1.00 59.59 205 SER A C 1
ATOM 1675 O O . SER A 1 205 ? -24.216 0.257 -7.628 1.00 59.59 205 SER A O 1
ATOM 1677 N N . GLU A 1 206 ? -23.136 0.298 -5.666 1.00 67.69 206 GLU A N 1
ATOM 1678 C CA . GLU A 1 206 ? -23.781 -0.891 -5.088 1.00 67.69 206 GLU A CA 1
ATOM 1679 C C . GLU A 1 206 ? -25.253 -0.602 -4.752 1.00 67.69 206 GLU A C 1
ATOM 1681 O O . GLU A 1 206 ? -26.130 -1.409 -5.065 1.00 67.69 206 GLU A O 1
ATOM 1686 N N . ILE A 1 207 ? -25.546 0.594 -4.222 1.00 70.44 207 ILE A N 1
ATOM 1687 C CA . ILE A 1 207 ? -26.920 1.058 -3.956 1.00 70.44 207 ILE A CA 1
ATOM 1688 C C . ILE A 1 207 ? -27.701 1.215 -5.269 1.00 70.44 207 ILE A C 1
ATOM 1690 O O . ILE A 1 207 ? -28.844 0.764 -5.375 1.00 70.44 207 ILE A O 1
ATOM 1694 N N . ALA A 1 208 ? -27.090 1.818 -6.295 1.00 72.56 208 ALA A N 1
ATOM 1695 C CA . ALA A 1 208 ? -27.717 1.979 -7.607 1.00 72.56 208 ALA A CA 1
ATOM 1696 C C . ALA A 1 208 ? -27.998 0.627 -8.284 1.00 72.56 208 ALA A C 1
ATOM 1698 O O . ALA A 1 208 ? -29.049 0.452 -8.905 1.00 72.56 208 ALA A O 1
ATOM 1699 N N . PHE A 1 209 ? -27.090 -0.341 -8.142 1.00 75.44 209 PHE A N 1
ATOM 1700 C CA . PHE A 1 209 ? -27.257 -1.685 -8.688 1.00 75.44 209 PHE A CA 1
ATOM 1701 C C . PHE A 1 209 ? -28.387 -2.456 -7.994 1.00 75.44 209 PHE A C 1
ATOM 1703 O O . PHE A 1 209 ? -29.260 -2.998 -8.678 1.00 75.44 209 PHE A O 1
ATOM 1710 N N . ALA A 1 210 ? -28.435 -2.432 -6.659 1.00 76.62 210 ALA A N 1
ATOM 1711 C CA . ALA A 1 210 ? -29.516 -3.044 -5.887 1.00 76.62 210 ALA A CA 1
ATOM 1712 C C . ALA A 1 210 ? -30.882 -2.424 -6.234 1.00 76.62 210 ALA A C 1
ATOM 1714 O O . ALA A 1 210 ? -31.849 -3.143 -6.492 1.00 76.62 210 ALA A O 1
ATOM 1715 N N . LYS A 1 211 ? -30.947 -1.090 -6.358 1.00 81.69 211 LYS A N 1
ATOM 1716 C CA . LYS A 1 211 ? -32.174 -0.377 -6.749 1.00 81.69 211 LYS A CA 1
ATOM 1717 C C . LYS A 1 211 ? -32.629 -0.738 -8.167 1.00 81.69 211 LYS A C 1
ATOM 1719 O O . LYS A 1 211 ? -33.823 -0.895 -8.413 1.00 81.69 211 LYS A O 1
ATOM 1724 N N . LYS A 1 212 ? -31.688 -0.921 -9.101 1.00 81.62 212 LYS A N 1
ATOM 1725 C CA . LYS A 1 212 ? -31.987 -1.350 -10.476 1.00 81.62 212 LYS A CA 1
ATOM 1726 C C . LYS A 1 212 ? -32.514 -2.787 -10.530 1.00 81.62 212 LYS A C 1
ATOM 1728 O O . LYS A 1 212 ? -33.413 -3.068 -11.319 1.00 81.62 212 LYS A O 1
ATOM 1733 N N . GLN A 1 213 ? -31.996 -3.684 -9.690 1.00 77.50 213 GLN A N 1
ATOM 1734 C CA . GLN A 1 213 ? -32.510 -5.052 -9.578 1.00 77.50 213 GLN A CA 1
ATOM 1735 C C . GLN A 1 213 ? -33.912 -5.097 -8.964 1.00 77.50 213 GLN A C 1
ATOM 1737 O O . GLN A 1 213 ? -34.765 -5.805 -9.491 1.00 77.50 213 GLN A O 1
ATOM 1742 N N . GLN A 1 214 ? -34.184 -4.295 -7.931 1.00 77.44 214 GLN A N 1
ATOM 1743 C CA . GLN A 1 214 ? -35.525 -4.182 -7.346 1.00 77.44 214 GLN A CA 1
ATOM 1744 C C . GLN A 1 214 ? -36.549 -3.641 -8.347 1.00 77.44 214 GLN A C 1
ATOM 1746 O O . GLN A 1 214 ? -37.624 -4.214 -8.482 1.00 77.44 214 GLN A O 1
ATOM 1751 N N . HIS A 1 215 ? -36.199 -2.605 -9.116 1.00 81.06 215 HIS A N 1
ATOM 1752 C CA . HIS A 1 215 ? -37.075 -2.087 -10.172 1.00 81.06 215 HIS A CA 1
ATOM 1753 C C . HIS A 1 215 ? -37.367 -3.134 -11.253 1.00 81.06 215 HIS A C 1
ATOM 1755 O O . HIS A 1 215 ? -38.488 -3.216 -11.749 1.00 81.06 215 HIS A O 1
ATOM 1761 N N . LYS A 1 216 ? -36.366 -3.946 -11.613 1.00 84.88 216 LYS A N 1
ATOM 1762 C CA . LYS A 1 216 ? -36.531 -5.023 -12.593 1.00 84.88 216 LYS A CA 1
ATOM 1763 C C . LYS A 1 216 ? -37.401 -6.161 -12.049 1.00 84.88 216 LYS A C 1
ATOM 1765 O O . LYS A 1 216 ? -38.208 -6.694 -12.799 1.00 84.88 216 LYS A O 1
ATOM 1770 N N . ALA A 1 217 ? -37.262 -6.505 -10.768 1.00 80.31 217 ALA A N 1
ATOM 1771 C CA . ALA A 1 217 ? -38.112 -7.491 -10.101 1.00 80.31 217 ALA A CA 1
ATOM 1772 C C . ALA A 1 217 ? -39.565 -7.001 -9.997 1.00 80.31 217 ALA A C 1
ATOM 1774 O O . ALA A 1 217 ? -40.468 -7.727 -10.389 1.00 80.31 217 ALA A O 1
ATOM 1775 N N . GLN A 1 218 ? -39.782 -5.741 -9.605 1.00 79.62 218 GLN A N 1
ATOM 1776 C CA . GLN A 1 218 ? -41.115 -5.126 -9.561 1.00 79.62 218 GLN A CA 1
ATOM 1777 C C . GLN A 1 218 ? -41.766 -5.031 -10.944 1.00 79.62 218 GLN A C 1
ATOM 1779 O O . GLN A 1 218 ? -42.966 -5.243 -11.067 1.00 79.62 218 GLN A O 1
ATOM 1784 N N . GLN A 1 219 ? -40.993 -4.745 -11.997 1.00 77.75 219 GLN A N 1
ATOM 1785 C CA . GLN A 1 219 ? -41.507 -4.783 -13.369 1.00 77.75 219 GLN A CA 1
ATOM 1786 C C . GLN A 1 219 ? -41.880 -6.200 -13.803 1.00 77.75 219 GLN A C 1
ATOM 1788 O O . GLN A 1 219 ? -42.909 -6.369 -14.445 1.00 77.75 219 GLN A O 1
ATOM 1793 N N . LEU A 1 220 ? -41.083 -7.209 -13.436 1.00 78.44 220 LEU A N 1
ATOM 1794 C CA . LEU A 1 220 ? -41.422 -8.604 -13.714 1.00 78.44 220 LEU A CA 1
ATOM 1795 C C . LEU A 1 220 ? -42.695 -9.031 -12.972 1.00 78.44 220 LEU A C 1
ATOM 1797 O O . LEU A 1 220 ? -43.538 -9.685 -13.570 1.00 78.44 220 LEU A O 1
ATOM 1801 N N . GLU A 1 221 ? -42.853 -8.632 -11.709 1.00 79.19 221 GLU A N 1
ATOM 1802 C CA . GLU A 1 221 ? -44.058 -8.900 -10.914 1.00 79.19 221 GLU A CA 1
ATOM 1803 C C . GLU A 1 221 ? -45.289 -8.159 -11.457 1.00 79.19 221 GLU A C 1
ATOM 1805 O O . GLU A 1 221 ? -46.377 -8.723 -11.523 1.00 79.19 221 GLU A O 1
ATOM 1810 N N . MET A 1 222 ? -45.140 -6.915 -11.922 1.00 70.81 222 MET A N 1
ATOM 1811 C CA . MET A 1 222 ? -46.227 -6.207 -12.608 1.00 70.81 222 MET A CA 1
ATOM 1812 C C . MET A 1 222 ? -46.602 -6.889 -13.929 1.00 70.81 222 MET A C 1
ATOM 1814 O O . MET A 1 222 ? -47.786 -7.000 -14.240 1.00 70.81 222 MET A O 1
ATOM 1818 N N . GLN A 1 223 ? -45.617 -7.369 -14.693 1.00 70.12 223 GLN A N 1
ATOM 1819 C CA . GLN A 1 223 ? -45.845 -8.074 -15.954 1.00 70.12 223 GLN A CA 1
ATOM 1820 C C . GLN A 1 223 ? -46.591 -9.397 -15.722 1.00 70.12 223 GLN A C 1
ATOM 1822 O O . GLN A 1 223 ? -47.566 -9.674 -16.415 1.00 70.12 223 GLN A O 1
ATOM 1827 N N . THR A 1 224 ? -46.205 -10.175 -14.705 1.00 70.25 224 THR A N 1
ATOM 1828 C CA . THR A 1 224 ? -46.881 -11.439 -14.372 1.00 70.25 224 THR A CA 1
ATOM 1829 C C . THR A 1 224 ? -48.298 -11.225 -13.842 1.00 70.25 224 THR A C 1
ATOM 1831 O O . THR A 1 224 ? -49.191 -12.009 -14.163 1.00 70.25 224 THR A O 1
ATOM 1834 N N . VAL A 1 225 ? -48.548 -10.148 -13.090 1.00 69.25 225 VAL A N 1
ATOM 1835 C CA . VAL A 1 225 ? -49.903 -9.790 -12.637 1.00 69.25 225 VAL A CA 1
ATOM 1836 C C . VAL A 1 225 ? -50.785 -9.365 -13.817 1.00 69.25 225 VAL A C 1
ATOM 1838 O O . VAL A 1 225 ? -51.932 -9.810 -13.904 1.00 69.25 225 VAL A O 1
ATOM 1841 N N . VAL A 1 226 ? -50.259 -8.572 -14.755 1.00 65.62 226 VAL A N 1
ATOM 1842 C CA . VAL A 1 226 ? -50.983 -8.149 -15.968 1.00 65.62 226 VAL A CA 1
ATOM 1843 C C . VAL A 1 226 ? -51.284 -9.335 -16.890 1.00 65.62 226 VAL A C 1
ATOM 1845 O O . VAL A 1 226 ? -52.416 -9.455 -17.360 1.00 65.62 226 VAL A O 1
ATOM 1848 N N . ASP A 1 227 ? -50.336 -10.253 -17.086 1.00 62.62 227 ASP A N 1
ATOM 1849 C CA . ASP A 1 227 ? -50.557 -11.472 -17.876 1.00 62.62 227 ASP A CA 1
ATOM 1850 C C . ASP A 1 227 ? -51.586 -12.409 -17.213 1.00 62.62 227 ASP A C 1
ATOM 1852 O O . ASP A 1 227 ? -52.401 -13.029 -17.901 1.00 62.62 227 ASP A O 1
ATOM 1856 N N . SER A 1 228 ? -51.632 -12.452 -15.874 1.00 60.94 228 SER A N 1
ATOM 1857 C CA . SER A 1 228 ? -52.656 -13.203 -15.132 1.00 60.94 228 SER A CA 1
ATOM 1858 C C . SER A 1 228 ? -54.057 -12.584 -15.260 1.00 60.94 228 SER A C 1
ATOM 1860 O O . SER A 1 228 ? -55.043 -13.309 -15.377 1.00 60.94 228 SER A O 1
ATOM 1862 N N . ALA A 1 229 ? -54.151 -11.250 -15.307 1.00 58.09 229 ALA A N 1
ATOM 1863 C CA . ALA A 1 229 ? -55.411 -10.522 -15.454 1.00 58.09 229 ALA A CA 1
ATOM 1864 C C . ALA A 1 229 ? -55.932 -10.525 -16.906 1.00 58.09 229 ALA A C 1
ATOM 1866 O O . ALA A 1 229 ? -57.143 -10.527 -17.131 1.00 58.09 229 ALA A O 1
ATOM 1867 N N . GLY A 1 230 ? -55.033 -10.568 -17.898 1.00 53.31 230 GLY A N 1
ATOM 1868 C CA . GLY A 1 230 ? -55.381 -10.698 -19.317 1.00 53.31 230 GLY A CA 1
ATOM 1869 C C . GLY A 1 230 ? -55.887 -12.093 -19.706 1.00 53.31 230 GLY A C 1
ATOM 1870 O O . GLY A 1 230 ? -56.671 -12.222 -20.650 1.00 53.31 230 GLY A O 1
ATOM 1871 N N . GLY A 1 231 ? -55.497 -13.135 -18.963 1.00 50.97 231 GLY A N 1
ATOM 1872 C CA . GLY A 1 231 ? -55.944 -14.515 -19.187 1.00 50.97 231 GLY A CA 1
ATOM 1873 C C . GLY A 1 231 ? -57.431 -14.755 -18.893 1.00 50.97 231 GLY A C 1
ATOM 1874 O O . GLY A 1 231 ? -58.055 -15.611 -19.520 1.00 50.97 231 GLY A O 1
ATOM 1875 N N . THR A 1 232 ? -58.041 -13.971 -18.002 1.00 49.75 232 THR A N 1
ATOM 1876 C CA . THR A 1 232 ? -59.428 -14.182 -17.546 1.00 49.75 232 THR A CA 1
ATOM 1877 C C . THR A 1 232 ? -60.492 -13.595 -18.484 1.00 49.75 232 THR A C 1
ATOM 1879 O O . THR A 1 232 ? -61.672 -13.897 -18.331 1.00 49.75 232 THR A O 1
ATOM 1882 N N . LEU A 1 233 ? -60.101 -12.792 -19.482 1.00 48.25 233 LEU A N 1
ATOM 1883 C CA . LEU A 1 233 ? -61.018 -12.141 -20.435 1.00 48.25 233 LEU A CA 1
ATOM 1884 C C . LEU A 1 233 ? -61.139 -12.860 -21.792 1.00 48.25 233 LEU A C 1
ATOM 1886 O O . LEU A 1 233 ? -61.966 -12.465 -22.609 1.00 48.25 233 LEU A O 1
ATOM 1890 N N . LYS A 1 234 ? -60.366 -13.929 -22.041 1.00 47.69 234 LYS A N 1
ATOM 1891 C CA . LYS A 1 234 ? -60.383 -14.675 -23.320 1.00 47.69 234 LYS A CA 1
ATOM 1892 C C . LYS A 1 234 ? -61.085 -16.040 -23.285 1.00 47.69 234 LYS A C 1
ATOM 1894 O O . LYS A 1 234 ? -61.039 -16.755 -24.279 1.00 47.69 234 LYS A O 1
ATOM 1899 N N . SER A 1 235 ? -61.769 -16.390 -22.194 1.00 44.28 235 SER A N 1
ATOM 1900 C CA . SER A 1 235 ? -62.561 -17.627 -22.090 1.00 44.28 235 SER A CA 1
ATOM 1901 C C . SER A 1 235 ? -64.054 -17.320 -21.944 1.00 44.28 235 SER A C 1
ATOM 1903 O O . SER A 1 235 ? -64.647 -17.498 -20.882 1.00 44.28 235 SER A O 1
ATOM 1905 N N . LYS A 1 236 ? -64.653 -16.760 -22.999 1.00 46.94 236 LYS A N 1
ATOM 1906 C CA . LYS A 1 236 ? -66.107 -16.766 -23.231 1.00 46.94 236 LYS A CA 1
ATOM 1907 C C . LYS A 1 236 ? -66.389 -16.309 -24.663 1.00 46.94 236 LYS A C 1
ATOM 1909 O O . LYS A 1 236 ? -66.688 -15.145 -24.898 1.00 46.94 236 LYS A O 1
ATOM 1914 N N . HIS A 1 237 ? -66.238 -17.230 -25.606 1.00 38.47 237 HIS A N 1
ATOM 1915 C CA . HIS A 1 237 ? -67.043 -17.307 -26.822 1.00 38.47 237 HIS A CA 1
ATOM 1916 C C . HIS A 1 237 ? -66.946 -18.713 -27.400 1.00 38.47 237 HIS A C 1
ATOM 1918 O O . HIS A 1 237 ? -65.835 -19.284 -27.337 1.00 38.47 237 HIS A O 1
#

Secondary structure (DSSP, 8-state):
-EETTEE------------HHHHHHHHHHHHHHHHHHHHTTHHHHHHHHHHHHHHHHHHHHHHHHHHHHHHHHHHHHHHHHHHHHHHHHHHHHHHHHHHHHHHHHHT--TTSHHHHHHHHHHHHHHHHHHHHHHHT-S-S-HHHHHHHHHHHHHHHHHHHT--HHHHHHHHHHHHHHHHHHHHHT-TTSTTSPPPP-------HHHHHHHHHHHHHHHHHHHHHHHHHHHHTTSS--